Protein AF-A0A842YDV0-F1 (afdb_monomer)

Mean predicted aligned error: 9.22 Å

Sequence (244 aa):
SLISALDSFSGIDGRTDDGTSSTNALETIEHEGNLVMIEKSKHFLMAFIVSNKSEEEAQRKVMNSLLLGIEQKYHDIWDTWNGDLAIFETSMFDVLAEIPIKPVSFDYIVRAREAGRPLPFNSREVGKAVVEVKSAIENNETVGGLVRSLDLPREIILGCLQLMNQYGWIDFKVELGPTSHLRKLGAVDEDTKKAYGAVVVKFVDLCDGATPLEDVVRKLNVSLPAMKFVATKLVLNGVLEIVA

Radius of gyration: 21.21 Å; Cα contacts (8 Å, |Δi|>4): 312; chains: 1; bounding box: 53×49×56 Å

Structure (mmCIF, N/CA/C/O backbone):
data_AF-A0A842YDV0-F1
#
_entry.id   AF-A0A842YDV0-F1
#
loop_
_atom_site.group_PDB
_atom_site.id
_atom_site.type_symbol
_atom_site.label_atom_id
_atom_site.label_alt_id
_atom_site.label_comp_id
_atom_site.label_asym_id
_atom_site.label_entity_id
_atom_site.label_seq_id
_atom_site.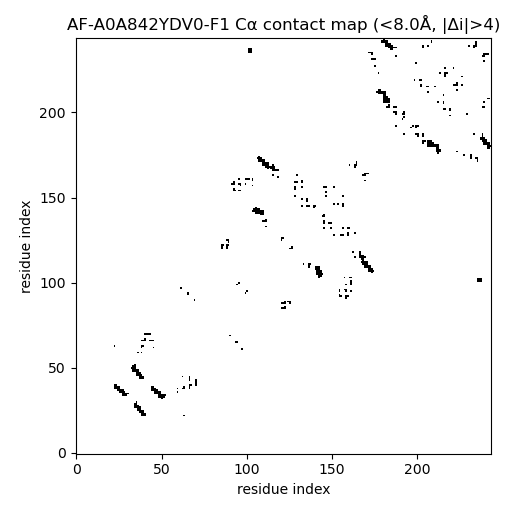pdbx_PDB_ins_code
_atom_site.Cartn_x
_atom_site.Cartn_y
_atom_site.Cartn_z
_atom_site.occupancy
_atom_site.B_iso_or_equiv
_atom_site.auth_seq_id
_atom_site.auth_comp_id
_atom_site.auth_asym_id
_atom_site.auth_atom_id
_atom_site.pdbx_PDB_model_num
ATOM 1 N N . SER A 1 1 ? 27.109 -4.452 8.220 1.00 41.50 1 SER A N 1
ATOM 2 C CA . SER A 1 1 ? 26.548 -3.794 7.022 1.00 41.50 1 SER A CA 1
ATOM 3 C C . SER A 1 1 ? 26.063 -4.881 6.079 1.00 41.50 1 SER A C 1
ATOM 5 O O . SER A 1 1 ? 26.862 -5.757 5.775 1.00 41.50 1 SER A O 1
ATOM 7 N N . LEU A 1 2 ? 24.789 -4.868 5.666 1.00 38.03 2 LEU A N 1
ATOM 8 C CA . LEU A 1 2 ? 24.180 -5.864 4.757 1.00 38.03 2 LEU A CA 1
ATOM 9 C C . LEU A 1 2 ? 24.993 -6.065 3.467 1.00 38.03 2 LEU A C 1
ATOM 11 O O . LEU A 1 2 ? 25.095 -7.178 2.970 1.00 38.03 2 LEU A O 1
ATOM 15 N N . ILE A 1 3 ? 25.653 -5.004 2.995 1.00 41.44 3 ILE A N 1
ATOM 16 C CA . ILE A 1 3 ? 26.546 -5.036 1.830 1.00 41.44 3 ILE A CA 1
ATOM 17 C C . ILE A 1 3 ? 27.758 -5.962 2.064 1.00 41.44 3 ILE A C 1
ATOM 19 O O . ILE A 1 3 ? 28.081 -6.750 1.189 1.00 41.44 3 ILE A O 1
ATOM 23 N N . SER A 1 4 ? 28.360 -5.983 3.263 1.00 38.69 4 SER A N 1
ATOM 24 C CA . SER A 1 4 ? 29.455 -6.927 3.569 1.00 38.69 4 SER A CA 1
ATOM 25 C C . SER A 1 4 ? 29.000 -8.383 3.668 1.00 38.69 4 SER A C 1
ATOM 27 O O . SER A 1 4 ? 29.807 -9.275 3.437 1.00 38.69 4 SER A O 1
ATOM 29 N N . ALA A 1 5 ? 27.737 -8.631 4.030 1.00 46.09 5 ALA A N 1
ATOM 30 C CA . ALA A 1 5 ? 27.170 -9.979 4.013 1.00 46.09 5 ALA A CA 1
ATOM 31 C C . ALA A 1 5 ? 26.818 -10.418 2.580 1.00 46.09 5 ALA A C 1
ATOM 33 O O . ALA A 1 5 ? 26.932 -11.592 2.253 1.00 46.09 5 ALA A O 1
ATOM 34 N N . LEU A 1 6 ? 26.448 -9.478 1.705 1.00 46.00 6 LEU A N 1
ATOM 35 C CA . LEU A 1 6 ? 26.239 -9.736 0.279 1.00 46.00 6 LEU A CA 1
ATOM 36 C C . LEU A 1 6 ? 27.561 -10.006 -0.461 1.00 46.00 6 LEU A C 1
ATOM 38 O O . LEU A 1 6 ? 27.621 -10.932 -1.266 1.00 46.00 6 LEU A O 1
ATOM 42 N N . ASP A 1 7 ? 28.643 -9.296 -0.122 1.00 42.66 7 ASP A N 1
ATOM 43 C CA . ASP A 1 7 ? 29.980 -9.526 -0.696 1.00 42.66 7 ASP A CA 1
ATOM 44 C C . ASP A 1 7 ? 30.529 -10.933 -0.400 1.00 42.66 7 ASP A C 1
ATOM 46 O O . ASP A 1 7 ? 31.234 -11.501 -1.237 1.00 42.66 7 ASP A O 1
ATOM 50 N N . SER A 1 8 ? 30.166 -11.554 0.733 1.00 45.31 8 SER A N 1
ATOM 51 C CA . SER A 1 8 ? 30.554 -12.946 1.022 1.00 45.31 8 SER A CA 1
ATOM 52 C C . SER A 1 8 ? 29.907 -13.989 0.101 1.00 45.31 8 SER A C 1
ATOM 54 O O . SER A 1 8 ? 30.397 -15.115 0.039 1.00 45.31 8 SER A O 1
ATOM 56 N N . PHE A 1 9 ? 28.870 -13.631 -0.665 1.00 48.16 9 PHE A N 1
ATOM 57 C CA . PHE A 1 9 ? 28.245 -14.531 -1.642 1.00 48.16 9 PHE A CA 1
ATOM 58 C C . PHE A 1 9 ? 28.906 -14.498 -3.027 1.00 48.16 9 PHE A C 1
ATOM 60 O O . PHE A 1 9 ? 28.674 -15.410 -3.817 1.00 48.16 9 PHE A O 1
ATOM 67 N N . SER A 1 10 ? 29.796 -13.534 -3.303 1.00 44.50 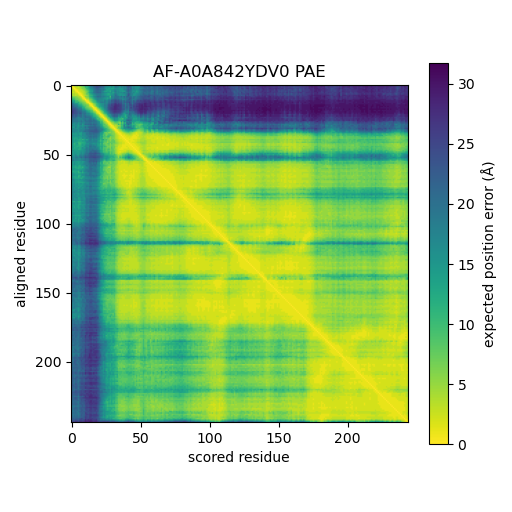10 SER A N 1
ATOM 68 C CA . SER A 1 10 ? 30.601 -13.506 -4.542 1.00 44.50 10 SER A CA 1
ATOM 69 C C . SER A 1 10 ? 31.580 -14.689 -4.669 1.00 44.50 10 SER A C 1
ATOM 71 O O . SER A 1 10 ? 32.158 -14.910 -5.728 1.00 44.50 10 SER A O 1
ATOM 73 N N . GLY A 1 11 ? 31.752 -15.477 -3.600 1.00 39.59 11 GLY A N 1
ATOM 74 C CA . GLY A 1 11 ? 32.566 -16.694 -3.578 1.00 39.59 11 GLY A CA 1
ATOM 75 C C . GLY A 1 11 ? 31.820 -18.001 -3.882 1.00 39.59 11 GLY A C 1
ATOM 76 O O . GLY A 1 11 ? 32.459 -19.050 -3.876 1.00 39.59 11 GLY A O 1
ATOM 77 N N . ILE A 1 12 ? 30.502 -17.979 -4.134 1.00 45.09 12 ILE A N 1
ATOM 78 C CA . ILE A 1 12 ? 29.689 -19.188 -4.400 1.00 45.09 12 ILE A CA 1
ATOM 79 C C . ILE A 1 12 ? 29.394 -19.341 -5.905 1.00 45.09 12 ILE A C 1
ATOM 81 O O . ILE A 1 12 ? 28.312 -19.758 -6.310 1.00 45.09 12 ILE A O 1
ATOM 85 N N . ASP A 1 13 ? 30.376 -19.047 -6.756 1.00 45.09 13 ASP A N 1
ATOM 86 C CA . ASP A 1 13 ? 30.384 -19.512 -8.149 1.00 45.09 13 ASP A CA 1
ATOM 87 C C . ASP A 1 13 ? 30.955 -20.935 -8.205 1.00 45.09 13 ASP A C 1
ATOM 89 O O . ASP A 1 13 ? 32.068 -21.206 -8.658 1.00 45.09 13 ASP A O 1
ATOM 93 N N . GLY A 1 14 ? 30.164 -21.875 -7.692 1.00 38.44 14 GLY A N 1
ATOM 94 C CA . GLY A 1 14 ? 30.384 -23.309 -7.818 1.00 38.44 14 GLY A CA 1
ATOM 95 C C . GLY A 1 14 ? 29.342 -23.917 -8.748 1.00 38.44 14 GLY A C 1
ATOM 96 O O . GLY A 1 14 ? 28.304 -24.363 -8.277 1.00 38.44 14 GLY A O 1
ATOM 97 N N . ARG A 1 15 ? 29.631 -23.895 -10.057 1.00 42.06 15 ARG A N 1
ATOM 98 C CA . ARG A 1 15 ? 29.034 -24.695 -11.149 1.00 42.06 15 ARG A CA 1
ATOM 99 C C . ARG A 1 15 ? 27.866 -25.620 -10.768 1.00 42.06 15 ARG A C 1
ATOM 101 O O . ARG A 1 15 ? 28.085 -26.644 -10.131 1.00 42.06 15 ARG A O 1
ATOM 108 N N . THR A 1 16 ? 26.701 -25.379 -11.362 1.00 35.56 16 THR A N 1
ATOM 109 C CA . THR A 1 16 ? 25.802 -26.452 -11.820 1.00 35.56 16 THR A CA 1
ATOM 110 C C . THR A 1 16 ? 25.131 -26.009 -13.123 1.00 35.56 16 THR A C 1
ATOM 112 O O . THR A 1 16 ? 24.239 -25.167 -13.126 1.00 35.56 16 THR A O 1
ATOM 115 N N . ASP A 1 17 ? 25.628 -26.549 -14.239 1.00 39.31 17 ASP A N 1
ATOM 116 C CA . ASP A 1 17 ? 24.861 -26.677 -15.478 1.00 39.31 17 ASP A CA 1
ATOM 117 C C . ASP A 1 17 ? 23.790 -27.737 -15.210 1.00 39.31 17 ASP A C 1
ATOM 119 O O . ASP A 1 17 ? 24.116 -28.918 -15.165 1.00 39.31 17 ASP A O 1
ATOM 123 N N . ASP A 1 18 ? 22.542 -27.332 -14.995 1.00 32.28 18 ASP A N 1
ATOM 124 C CA . ASP A 1 18 ? 21.397 -28.179 -15.322 1.00 32.28 18 ASP A CA 1
ATOM 125 C C . ASP A 1 18 ? 20.147 -27.318 -15.537 1.00 32.28 18 ASP A C 1
ATOM 127 O O . ASP A 1 18 ? 19.785 -26.463 -14.728 1.00 32.28 18 ASP A O 1
ATOM 131 N N . GLY A 1 19 ? 19.509 -27.526 -16.689 1.00 35.94 19 GLY A N 1
ATOM 132 C CA . GLY A 1 19 ? 18.382 -26.760 -17.226 1.00 35.94 19 GLY A CA 1
ATOM 133 C C . GLY A 1 19 ? 17.046 -27.007 -16.524 1.00 35.94 19 GLY A C 1
ATOM 134 O O . GLY A 1 19 ? 16.032 -27.228 -17.182 1.00 35.94 19 GLY A O 1
ATOM 135 N N . THR A 1 20 ? 17.023 -26.940 -15.198 1.00 29.86 20 THR A N 1
ATOM 136 C CA . THR A 1 20 ? 15.804 -26.911 -14.385 1.00 29.86 20 THR A CA 1
ATOM 137 C C . THR A 1 20 ? 15.764 -25.600 -13.612 1.00 29.86 20 THR A C 1
ATOM 139 O O . THR A 1 20 ? 16.680 -25.300 -12.854 1.00 29.86 20 THR A O 1
ATOM 142 N N . SER A 1 21 ? 14.710 -24.803 -13.811 1.00 36.56 21 SER A N 1
ATOM 143 C CA . SER A 1 21 ? 14.506 -23.496 -13.172 1.00 36.56 21 SER A CA 1
ATOM 144 C C . SER A 1 21 ? 14.160 -23.630 -11.680 1.00 36.56 21 SER A C 1
ATOM 146 O O . SER A 1 21 ? 13.061 -23.282 -11.249 1.00 36.56 21 SER A O 1
ATOM 148 N N . SER A 1 22 ? 15.068 -24.184 -10.882 1.00 36.12 22 SER A N 1
ATOM 149 C CA . SER A 1 22 ? 14.968 -24.163 -9.426 1.00 36.12 22 SER A CA 1
ATOM 150 C C . SER A 1 22 ? 15.632 -22.893 -8.904 1.00 36.12 22 SER A C 1
ATOM 152 O O . SER A 1 22 ? 16.845 -22.717 -9.036 1.00 36.12 22 SER A O 1
ATOM 154 N N . THR A 1 23 ? 14.840 -21.999 -8.318 1.00 39.53 23 THR A N 1
ATOM 155 C CA . THR A 1 23 ? 15.343 -20.891 -7.508 1.00 39.53 23 THR A CA 1
ATOM 156 C C . THR A 1 23 ? 16.088 -21.477 -6.306 1.00 39.53 23 THR A C 1
ATOM 158 O O . THR A 1 23 ? 15.526 -22.171 -5.461 1.00 39.53 23 THR A O 1
ATOM 161 N N . ASN A 1 24 ? 17.406 -21.286 -6.279 1.00 43.59 24 ASN A N 1
ATOM 162 C CA . ASN A 1 24 ? 18.253 -21.722 -5.173 1.00 43.59 24 ASN A CA 1
ATOM 163 C C . ASN A 1 24 ? 18.066 -20.728 -4.021 1.00 43.59 24 ASN A C 1
ATOM 165 O O . ASN A 1 24 ? 18.739 -19.696 -4.004 1.00 43.59 24 ASN A O 1
ATOM 169 N N . ALA A 1 25 ? 17.150 -21.023 -3.096 1.00 43.84 25 ALA A N 1
ATOM 170 C CA . ALA A 1 25 ? 16.957 -20.258 -1.868 1.00 43.84 25 ALA A CA 1
ATOM 171 C C . ALA A 1 25 ? 18.306 -20.050 -1.160 1.00 43.84 25 ALA A C 1
ATOM 173 O O . ALA A 1 25 ? 19.007 -21.012 -0.839 1.00 43.84 25 ALA A O 1
ATOM 174 N N . LEU A 1 26 ? 18.691 -18.790 -0.954 1.00 48.94 26 LEU A N 1
ATOM 175 C CA . LEU A 1 26 ? 19.882 -18.436 -0.190 1.00 48.94 26 LEU A CA 1
ATOM 176 C C . LEU A 1 26 ? 19.524 -18.347 1.300 1.00 48.94 26 LEU A C 1
ATOM 178 O O . LEU A 1 26 ? 18.388 -18.055 1.685 1.00 48.94 26 LEU A O 1
ATOM 182 N N . GLU A 1 27 ? 20.517 -18.678 2.122 1.00 57.72 27 GLU A N 1
ATOM 183 C CA . GLU A 1 27 ? 20.412 -18.895 3.563 1.00 57.72 27 GLU A CA 1
ATOM 184 C C . GLU A 1 27 ? 19.762 -17.731 4.323 1.00 57.72 27 GLU A C 1
ATOM 186 O O . GLU A 1 27 ? 19.936 -16.553 4.014 1.00 57.72 27 GLU A O 1
ATOM 191 N N . THR A 1 28 ? 19.034 -18.099 5.374 1.00 54.31 28 THR A N 1
ATOM 192 C CA . THR A 1 28 ? 18.438 -17.193 6.349 1.00 54.31 28 THR A CA 1
ATOM 193 C C . THR A 1 28 ? 19.525 -16.568 7.227 1.00 54.31 28 THR A C 1
ATOM 195 O O . THR A 1 28 ? 20.178 -17.280 7.989 1.00 54.31 28 THR A O 1
ATOM 198 N N . ILE A 1 29 ? 19.706 -15.245 7.167 1.00 58.44 29 ILE A N 1
ATOM 199 C CA . ILE A 1 29 ? 20.678 -14.537 8.020 1.00 58.44 29 ILE A CA 1
ATOM 200 C C . ILE A 1 29 ? 19.945 -13.923 9.213 1.00 58.44 29 ILE A C 1
ATOM 202 O O . ILE A 1 29 ? 19.091 -13.054 9.038 1.00 58.44 29 ILE A O 1
ATOM 206 N N . GLU A 1 30 ? 20.298 -14.344 10.427 1.00 55.12 30 GLU A N 1
ATOM 207 C CA . GLU A 1 30 ? 19.847 -13.696 11.661 1.00 55.12 30 GLU A CA 1
ATOM 208 C C . GLU A 1 30 ? 20.803 -12.553 12.028 1.00 55.12 30 GLU A C 1
ATOM 210 O O . GLU A 1 30 ? 21.990 -12.765 12.290 1.00 55.12 30 GLU A O 1
ATOM 215 N N . HIS A 1 31 ? 20.296 -11.320 12.059 1.00 53.00 31 HIS A N 1
ATOM 216 C CA . HIS A 1 31 ? 21.055 -10.156 12.508 1.00 53.00 31 HIS A CA 1
ATOM 217 C C . HIS A 1 31 ? 20.192 -9.279 13.413 1.00 53.00 31 HIS A C 1
ATOM 219 O O . HIS A 1 31 ? 19.147 -8.783 12.998 1.00 53.00 31 HIS A O 1
ATOM 225 N N . GLU A 1 32 ? 20.624 -9.098 14.664 1.00 56.00 32 GLU A N 1
ATOM 226 C CA . GLU A 1 32 ? 19.953 -8.234 15.652 1.00 56.00 32 GLU A CA 1
ATOM 227 C C . GLU A 1 32 ? 18.464 -8.580 15.890 1.00 56.00 32 GLU A C 1
ATOM 229 O O . GLU A 1 32 ? 17.650 -7.708 16.178 1.00 56.00 32 GLU A O 1
ATOM 234 N N . GLY A 1 33 ? 18.096 -9.862 15.769 1.00 58.97 33 GLY A N 1
ATOM 235 C CA . GLY A 1 33 ? 16.711 -10.332 15.919 1.00 58.97 33 GLY A CA 1
ATOM 236 C C . GLY A 1 33 ? 15.847 -10.197 14.660 1.00 58.97 33 GLY A C 1
ATOM 237 O O . GLY A 1 33 ? 14.694 -10.619 14.679 1.00 58.97 33 GLY A O 1
ATOM 238 N N . ASN A 1 34 ? 16.398 -9.664 13.565 1.00 63.84 34 ASN A N 1
ATOM 239 C CA . ASN A 1 34 ? 15.767 -9.684 12.250 1.00 63.84 34 ASN A CA 1
ATOM 240 C C . ASN A 1 34 ? 16.254 -10.886 11.443 1.00 63.84 34 ASN A C 1
ATOM 242 O O . ASN A 1 34 ? 17.436 -11.237 11.467 1.00 63.84 34 ASN A O 1
ATOM 246 N N . LEU A 1 35 ? 15.331 -11.484 10.703 1.00 71.50 35 LEU A N 1
ATOM 247 C CA . LEU A 1 35 ? 15.557 -12.613 9.822 1.00 71.50 35 LEU A CA 1
ATOM 248 C C . LEU A 1 35 ? 15.542 -12.109 8.376 1.00 71.50 35 LEU A C 1
ATOM 250 O O . LEU A 1 35 ? 14.548 -11.548 7.922 1.00 71.50 35 LEU A O 1
ATOM 254 N N . VAL A 1 36 ? 16.652 -12.268 7.658 1.00 80.81 36 VAL A N 1
ATOM 255 C CA . VAL A 1 36 ? 16.754 -11.889 6.241 1.00 80.81 36 VAL A CA 1
ATOM 256 C C . VAL A 1 36 ? 16.582 -13.139 5.391 1.00 80.81 36 VAL A C 1
ATOM 258 O O . VAL A 1 36 ? 17.430 -14.029 5.424 1.00 80.81 36 VAL A O 1
ATOM 261 N N . MET A 1 37 ? 15.490 -13.205 4.634 1.00 84.25 37 MET A N 1
ATOM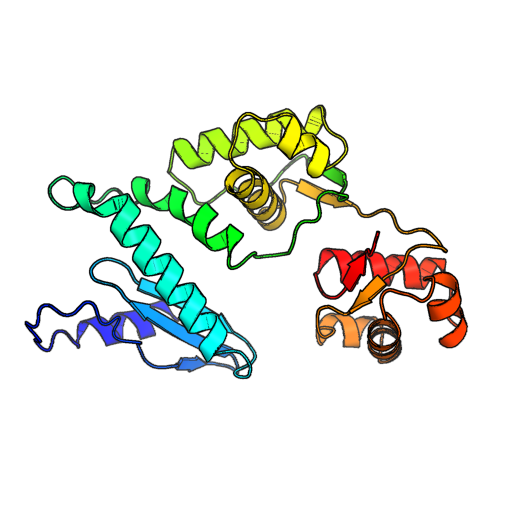 262 C CA . MET A 1 37 ? 15.278 -14.212 3.596 1.00 84.25 37 MET A CA 1
ATOM 263 C C . MET A 1 37 ? 15.838 -13.706 2.278 1.00 84.25 37 MET A C 1
ATOM 265 O O . MET A 1 37 ? 15.614 -12.551 1.913 1.00 84.25 37 MET A O 1
ATOM 269 N N . ILE A 1 38 ? 16.532 -14.574 1.550 1.00 87.56 38 ILE A N 1
ATOM 270 C CA . ILE A 1 38 ? 17.085 -14.252 0.240 1.00 87.56 38 ILE A CA 1
ATOM 271 C C . ILE A 1 38 ? 16.617 -15.309 -0.756 1.00 87.56 38 ILE A C 1
ATOM 273 O O . ILE A 1 38 ? 16.822 -16.505 -0.562 1.00 87.56 38 ILE A O 1
ATOM 277 N N . GLU A 1 39 ? 16.011 -14.851 -1.842 1.00 88.50 39 GLU A N 1
ATOM 278 C CA . GLU A 1 39 ? 15.685 -15.671 -3.004 1.00 88.50 39 GLU A CA 1
ATOM 279 C C . GLU A 1 39 ? 16.430 -15.116 -4.217 1.00 88.50 39 GLU A C 1
ATOM 281 O O . GLU A 1 39 ? 16.618 -13.902 -4.347 1.00 88.50 39 GLU A O 1
ATOM 286 N N . LYS A 1 40 ? 16.869 -16.001 -5.112 1.00 90.62 40 LYS A N 1
ATOM 287 C CA . LYS A 1 40 ? 17.532 -15.610 -6.359 1.00 90.62 40 LYS A CA 1
ATOM 288 C C . LYS A 1 40 ? 16.955 -16.346 -7.555 1.00 90.62 40 LYS A C 1
ATOM 290 O O . LYS A 1 40 ? 16.599 -17.521 -7.471 1.00 90.62 40 LYS A O 1
ATOM 295 N N . SER A 1 41 ? 16.928 -15.650 -8.677 1.00 91.50 41 SER A N 1
ATOM 296 C CA . SER A 1 41 ? 16.702 -16.200 -10.007 1.00 91.50 41 SER A CA 1
ATOM 297 C C . SER A 1 41 ? 18.003 -16.141 -10.815 1.00 91.50 41 SER A C 1
ATOM 299 O O . SER A 1 41 ? 19.093 -16.055 -10.245 1.00 91.50 41 SER A O 1
ATOM 301 N N . LYS A 1 42 ? 17.913 -16.244 -12.145 1.00 90.62 42 LYS A N 1
ATOM 302 C CA . LYS A 1 42 ? 19.084 -16.251 -13.027 1.00 90.62 42 LYS A CA 1
ATOM 303 C C . LYS A 1 42 ? 19.818 -14.903 -13.020 1.00 90.62 42 LYS A C 1
ATOM 305 O O . LYS A 1 42 ? 21.044 -14.893 -13.019 1.00 90.62 42 LYS A O 1
ATOM 310 N N . HIS A 1 43 ? 19.080 -13.796 -13.003 1.00 92.38 43 HIS A N 1
ATOM 311 C CA . HIS A 1 43 ? 19.615 -12.437 -13.104 1.00 92.38 43 HIS A CA 1
ATOM 312 C C . HIS A 1 43 ? 19.224 -11.528 -11.931 1.00 92.38 43 HIS A C 1
ATOM 314 O O . HIS A 1 43 ? 19.820 -10.465 -11.773 1.00 92.38 43 HIS A O 1
ATOM 320 N N . PHE A 1 44 ? 18.254 -11.921 -11.099 1.00 92.44 44 PHE A N 1
ATOM 321 C CA . PHE A 1 44 ? 17.778 -11.103 -9.983 1.00 92.44 44 PHE A CA 1
ATOM 322 C C . PHE A 1 44 ? 17.974 -11.779 -8.630 1.00 92.44 44 PHE A C 1
ATOM 324 O O . PHE A 1 44 ? 17.948 -13.002 -8.493 1.00 92.44 44 PHE A O 1
ATOM 331 N N . LEU A 1 45 ? 18.118 -10.942 -7.606 1.00 92.00 45 LEU A N 1
ATOM 332 C CA . LEU A 1 45 ? 18.121 -11.333 -6.206 1.00 92.00 45 LEU A CA 1
ATOM 333 C C . LEU A 1 45 ? 17.107 -10.467 -5.465 1.00 92.00 45 LEU A C 1
ATOM 335 O O . LEU A 1 45 ? 17.071 -9.249 -5.642 1.00 92.00 45 LEU A O 1
ATOM 339 N N . MET A 1 46 ? 16.301 -11.099 -4.621 1.00 91.31 46 MET A N 1
ATOM 340 C CA . MET A 1 46 ? 15.357 -10.431 -3.740 1.00 91.31 46 MET A CA 1
ATOM 341 C C . MET A 1 46 ? 15.694 -10.781 -2.297 1.00 91.31 46 MET A C 1
ATOM 343 O O . MET A 1 46 ? 15.808 -11.952 -1.944 1.00 91.31 46 MET A O 1
ATOM 347 N N . ALA A 1 47 ? 15.836 -9.754 -1.464 1.00 89.00 47 ALA A N 1
ATOM 348 C CA . ALA A 1 47 ? 16.018 -9.905 -0.030 1.00 89.00 47 ALA A CA 1
ATOM 349 C C . ALA A 1 47 ? 14.808 -9.322 0.699 1.00 89.00 47 ALA A C 1
ATOM 351 O O . ALA A 1 47 ? 14.377 -8.206 0.399 1.00 89.00 47 ALA A O 1
ATOM 352 N N . PHE A 1 48 ? 14.280 -10.064 1.666 1.00 85.44 48 PHE A N 1
ATOM 353 C CA . PHE A 1 48 ? 13.148 -9.649 2.480 1.00 85.44 48 PHE A CA 1
ATOM 354 C C . PHE A 1 48 ? 13.488 -9.807 3.960 1.00 85.44 48 PHE A C 1
ATOM 356 O O . PHE A 1 48 ? 13.902 -10.875 4.406 1.00 85.44 48 PHE A O 1
ATOM 363 N N . ILE A 1 49 ? 13.361 -8.715 4.714 1.00 82.12 49 ILE A N 1
ATOM 364 C CA . ILE A 1 49 ? 13.695 -8.669 6.138 1.00 82.12 49 ILE A CA 1
ATOM 365 C C . ILE A 1 49 ? 12.401 -8.800 6.929 1.00 82.12 49 ILE A C 1
ATOM 367 O O . ILE A 1 49 ? 11.505 -7.969 6.785 1.00 82.12 49 ILE A O 1
ATOM 371 N N . VAL A 1 50 ? 12.321 -9.811 7.787 1.00 73.56 50 VAL A N 1
ATOM 372 C CA . VAL A 1 50 ? 11.163 -10.059 8.645 1.00 73.56 50 VAL A CA 1
ATOM 373 C C . VAL A 1 50 ? 11.569 -10.147 10.105 1.00 73.56 50 VAL A C 1
ATOM 375 O O . VAL A 1 50 ? 12.668 -10.572 10.452 1.00 73.56 50 VAL A O 1
ATOM 378 N N . SER A 1 51 ? 10.653 -9.753 10.980 1.00 64.81 51 SER A N 1
ATOM 379 C CA . SER A 1 51 ? 10.812 -9.843 12.433 1.00 64.81 51 SER A CA 1
ATOM 380 C C . SER A 1 51 ? 10.220 -11.129 13.024 1.00 64.81 51 SER A C 1
ATOM 382 O O . SER A 1 51 ? 10.385 -11.391 14.212 1.00 64.81 51 SER A O 1
ATOM 384 N N . ASN A 1 52 ? 9.523 -11.941 12.218 1.00 65.62 52 ASN A N 1
ATOM 385 C CA . ASN A 1 52 ? 8.876 -13.176 12.656 1.00 65.62 52 ASN A CA 1
ATOM 386 C C . ASN A 1 52 ? 9.016 -14.281 11.597 1.00 65.62 52 ASN A C 1
ATOM 388 O O . ASN A 1 52 ? 8.709 -14.073 10.426 1.00 65.62 52 ASN A O 1
ATOM 392 N N . LYS A 1 53 ? 9.438 -15.470 12.036 1.00 64.94 53 LYS A N 1
ATOM 393 C CA . LYS A 1 53 ? 9.642 -16.659 11.199 1.00 64.94 53 LYS A CA 1
ATOM 394 C C . LYS A 1 53 ? 8.344 -17.405 10.850 1.00 64.94 53 LYS A C 1
ATOM 396 O O . LYS A 1 53 ? 8.355 -18.266 9.977 1.00 64.94 53 LYS A O 1
ATOM 401 N N . SER A 1 54 ? 7.222 -17.113 11.514 1.00 67.75 54 SER A N 1
ATOM 402 C CA . SER A 1 54 ? 5.997 -17.927 11.401 1.00 67.75 54 SER A CA 1
ATOM 403 C C . SER A 1 54 ? 5.366 -17.970 10.005 1.00 67.75 54 SER A C 1
ATOM 405 O O . SER A 1 54 ? 4.531 -18.833 9.759 1.00 67.75 54 SER A O 1
ATOM 407 N N . GLU A 1 55 ? 5.748 -17.064 9.105 1.00 76.44 55 GLU A N 1
ATOM 408 C CA . GLU A 1 55 ? 5.197 -16.948 7.747 1.00 76.44 55 GLU A CA 1
ATOM 409 C C . GLU A 1 55 ? 6.249 -17.163 6.646 1.00 76.44 55 GLU A C 1
ATOM 411 O O . GLU A 1 55 ? 5.976 -16.888 5.477 1.00 76.44 55 GLU A O 1
ATOM 416 N N . GLU A 1 56 ? 7.434 -17.680 6.997 1.00 82.00 56 GLU A N 1
ATOM 417 C CA . GLU A 1 56 ? 8.579 -17.810 6.082 1.00 82.00 56 GLU A CA 1
ATOM 418 C C . GLU A 1 56 ? 8.205 -18.499 4.758 1.00 82.00 56 GLU A C 1
ATOM 420 O O . GLU A 1 56 ? 8.493 -17.982 3.683 1.00 82.00 56 GLU A O 1
ATOM 425 N N . GLU A 1 57 ? 7.519 -19.644 4.808 1.00 84.81 57 GLU A N 1
ATOM 426 C CA . GLU A 1 57 ? 7.174 -20.415 3.605 1.00 84.81 57 GLU A CA 1
ATOM 427 C C . GLU A 1 57 ? 6.221 -19.652 2.667 1.00 84.81 57 GLU A C 1
ATOM 429 O O . GLU A 1 57 ? 6.402 -19.648 1.446 1.00 84.81 57 GLU A O 1
ATOM 434 N N . ALA A 1 58 ? 5.234 -18.947 3.231 1.00 87.44 58 ALA A N 1
ATOM 435 C CA . ALA A 1 58 ? 4.309 -18.126 2.457 1.00 87.44 58 ALA A CA 1
ATOM 436 C C . ALA A 1 58 ? 5.035 -16.938 1.810 1.00 87.44 58 ALA A C 1
ATOM 438 O O . ALA A 1 58 ? 4.839 -16.657 0.627 1.00 87.44 58 ALA A O 1
ATOM 439 N N . GLN A 1 59 ? 5.925 -16.287 2.558 1.00 87.38 59 GLN A N 1
ATOM 440 C CA . GLN A 1 59 ? 6.713 -15.150 2.082 1.00 87.38 59 GLN A CA 1
ATOM 441 C C . GLN A 1 59 ? 7.691 -15.568 0.978 1.00 87.38 59 GLN A C 1
ATOM 443 O O . GLN A 1 59 ? 7.749 -14.918 -0.065 1.00 87.38 59 GLN A O 1
ATOM 448 N N . ARG A 1 60 ? 8.380 -16.705 1.131 1.00 88.31 60 ARG A N 1
ATOM 449 C CA . ARG A 1 60 ? 9.247 -17.269 0.082 1.00 88.31 60 ARG A CA 1
ATOM 450 C C . ARG A 1 60 ? 8.478 -17.596 -1.190 1.00 88.31 60 ARG A C 1
ATOM 452 O O . ARG A 1 60 ? 8.989 -17.380 -2.287 1.00 88.31 60 ARG A O 1
ATOM 459 N N . LYS A 1 61 ? 7.240 -18.087 -1.084 1.00 91.44 61 LYS A N 1
ATOM 460 C CA . LYS A 1 61 ? 6.395 -18.335 -2.261 1.00 91.44 61 LYS A CA 1
ATOM 461 C C . LYS A 1 61 ? 6.096 -17.043 -3.026 1.00 91.44 61 LYS A C 1
ATOM 463 O O . LYS A 1 61 ? 6.184 -17.040 -4.253 1.00 91.44 61 LYS A O 1
ATOM 468 N N . VAL A 1 62 ? 5.793 -15.956 -2.315 1.00 93.12 62 VAL A N 1
ATOM 469 C CA . VAL A 1 62 ? 5.583 -14.630 -2.920 1.00 93.12 62 VAL A CA 1
ATOM 470 C C . VAL A 1 62 ? 6.870 -14.126 -3.580 1.00 93.12 62 VAL A C 1
ATOM 472 O O . VAL A 1 62 ? 6.841 -13.766 -4.754 1.00 93.12 62 VAL A O 1
ATOM 475 N N . MET A 1 63 ? 8.011 -14.181 -2.882 1.00 92.88 63 MET A N 1
ATOM 476 C CA . MET A 1 63 ? 9.315 -13.769 -3.427 1.00 92.88 63 MET A CA 1
ATOM 477 C C . MET A 1 63 ? 9.678 -14.535 -4.706 1.00 92.88 63 MET A C 1
ATOM 479 O O . MET A 1 63 ? 10.083 -13.929 -5.696 1.00 92.88 63 MET A O 1
ATOM 483 N N . ASN A 1 64 ? 9.484 -15.856 -4.715 1.00 93.50 64 ASN A N 1
ATOM 484 C CA . ASN A 1 64 ? 9.726 -16.691 -5.890 1.00 93.50 64 ASN A CA 1
ATOM 485 C C . ASN A 1 64 ? 8.803 -16.325 -7.059 1.00 93.50 64 ASN A C 1
ATOM 487 O O . ASN A 1 64 ? 9.263 -16.212 -8.193 1.00 93.50 64 ASN A O 1
ATOM 491 N N . SER A 1 65 ? 7.514 -16.098 -6.790 1.00 95.50 65 SER A N 1
ATOM 492 C CA . SER A 1 65 ? 6.560 -15.670 -7.818 1.00 95.50 65 SER A CA 1
ATOM 493 C C . SER A 1 65 ? 6.942 -14.317 -8.421 1.00 95.50 65 SER A C 1
ATOM 495 O O . SER A 1 65 ? 6.911 -14.159 -9.641 1.00 95.50 65 SER A O 1
ATOM 497 N N . LEU A 1 66 ? 7.348 -13.357 -7.584 1.00 95.94 66 LEU A N 1
ATOM 498 C CA . LEU A 1 66 ? 7.818 -12.046 -8.031 1.00 95.94 66 LEU A CA 1
ATOM 499 C C . LEU A 1 66 ? 9.081 -12.168 -8.885 1.00 95.94 66 LEU A C 1
ATOM 501 O O . LEU A 1 66 ? 9.127 -11.609 -9.975 1.00 95.94 66 LEU A O 1
ATOM 505 N N . LEU A 1 67 ? 10.084 -12.926 -8.435 1.00 95.38 67 LEU A N 1
ATOM 506 C CA . LEU A 1 67 ? 11.323 -13.132 -9.190 1.00 95.38 67 LEU A CA 1
ATOM 507 C C . LEU A 1 67 ? 11.061 -13.750 -10.566 1.00 95.38 67 LEU A C 1
ATOM 509 O O . LEU A 1 67 ? 11.599 -13.267 -11.558 1.00 95.38 67 LEU A O 1
ATOM 513 N N . LEU A 1 68 ? 10.201 -14.768 -10.648 1.00 95.44 68 LEU A N 1
ATOM 514 C CA . LEU A 1 68 ? 9.815 -15.372 -11.926 1.00 95.44 68 LEU A CA 1
ATOM 515 C C . LEU A 1 68 ? 9.083 -14.378 -12.835 1.00 95.44 68 LEU A C 1
ATOM 517 O O . LEU A 1 68 ? 9.382 -14.309 -14.027 1.00 95.44 68 LEU A O 1
ATOM 521 N N . GLY A 1 69 ? 8.165 -13.582 -12.280 1.00 95.44 69 GLY A N 1
ATOM 522 C CA . GLY A 1 69 ? 7.462 -12.539 -13.027 1.00 95.44 69 GLY A CA 1
ATOM 523 C C . GLY A 1 69 ? 8.411 -11.471 -13.576 1.00 95.44 69 GLY A C 1
ATOM 524 O O . GLY A 1 69 ? 8.294 -11.076 -14.734 1.00 95.44 69 GLY A O 1
ATOM 525 N N . ILE A 1 70 ? 9.393 -11.050 -12.777 1.00 95.25 70 ILE A N 1
ATOM 526 C CA . ILE A 1 70 ? 10.412 -10.072 -13.172 1.00 95.25 70 ILE A CA 1
ATOM 527 C C . ILE A 1 70 ? 11.330 -10.657 -14.258 1.00 95.25 70 ILE A C 1
ATOM 529 O O . ILE A 1 70 ? 11.551 -10.005 -15.276 1.00 95.25 70 ILE A O 1
ATOM 533 N N . GLU A 1 71 ? 11.813 -11.895 -14.108 1.00 95.00 71 GLU A N 1
ATOM 534 C CA . GLU A 1 71 ? 12.598 -12.579 -15.151 1.00 95.00 71 GLU A CA 1
ATOM 535 C C . GLU A 1 71 ? 11.842 -12.648 -16.475 1.00 95.00 71 GLU A C 1
ATOM 537 O O . GLU A 1 71 ? 12.397 -12.336 -17.526 1.00 95.00 71 GLU A O 1
ATOM 542 N N . GLN A 1 72 ? 10.559 -13.013 -16.428 1.00 95.31 72 GLN A N 1
ATOM 543 C CA . GLN A 1 72 ? 9.729 -13.083 -17.623 1.00 95.31 72 GLN A CA 1
ATOM 544 C C . GLN A 1 72 ? 9.514 -11.701 -18.249 1.00 95.31 72 GLN A C 1
ATOM 546 O O . GLN A 1 72 ? 9.609 -11.556 -19.467 1.00 95.31 72 GLN A O 1
ATOM 551 N N . LYS A 1 73 ? 9.263 -10.671 -17.434 1.00 94.56 73 LYS A N 1
ATOM 552 C CA . LYS A 1 73 ? 9.066 -9.289 -17.896 1.00 94.56 73 LYS A CA 1
ATOM 553 C C . LYS A 1 73 ? 10.277 -8.754 -18.663 1.00 94.56 73 LYS A C 1
ATOM 555 O O . LYS A 1 73 ? 10.098 -8.001 -19.614 1.00 94.56 73 LYS A O 1
ATOM 560 N N . TYR A 1 74 ? 11.484 -9.169 -18.280 1.00 94.88 74 TYR A N 1
ATOM 561 C CA . TYR A 1 74 ? 12.737 -8.687 -18.865 1.00 94.88 74 TYR A CA 1
ATOM 562 C C . TYR A 1 74 ? 13.494 -9.744 -19.685 1.00 94.88 74 TYR A C 1
ATOM 564 O O . TYR A 1 74 ? 14.647 -9.531 -20.032 1.00 94.88 74 TYR A O 1
ATOM 572 N N . HIS A 1 75 ? 12.881 -10.874 -20.042 1.00 92.94 75 HIS A N 1
ATOM 573 C CA . HIS A 1 75 ? 13.603 -11.968 -20.707 1.00 92.94 75 HIS A CA 1
ATOM 574 C C . HIS A 1 75 ? 14.304 -11.564 -22.020 1.00 92.94 75 HIS A C 1
ATOM 576 O O . HIS A 1 75 ? 15.389 -12.066 -22.303 1.00 92.94 75 HIS A O 1
ATOM 582 N N . ASP A 1 76 ? 13.724 -10.632 -22.780 1.00 93.56 76 ASP A N 1
ATOM 583 C CA . ASP A 1 76 ? 14.254 -10.177 -24.073 1.00 93.56 76 ASP A CA 1
ATOM 584 C C . ASP A 1 76 ? 15.355 -9.115 -23.959 1.00 93.56 76 ASP A C 1
ATOM 586 O O . ASP A 1 76 ? 16.017 -8.788 -24.946 1.00 93.56 76 ASP A O 1
ATOM 590 N N . ILE A 1 77 ? 15.553 -8.522 -22.779 1.00 92.62 77 ILE A N 1
ATOM 591 C CA . ILE A 1 77 ? 16.451 -7.370 -22.673 1.00 92.62 77 ILE A CA 1
ATOM 592 C C . ILE A 1 77 ? 17.914 -7.787 -22.535 1.00 92.62 77 ILE A C 1
ATOM 594 O O . ILE A 1 77 ? 18.794 -6.981 -22.819 1.00 92.62 77 ILE A O 1
ATOM 598 N N . TRP A 1 78 ? 18.187 -9.010 -22.065 1.00 91.12 78 TRP A N 1
ATOM 599 C CA . TRP A 1 78 ? 19.506 -9.397 -21.551 1.00 91.12 78 TRP A CA 1
ATOM 600 C C . TRP A 1 78 ? 20.619 -9.278 -22.587 1.00 91.12 78 TRP A C 1
ATOM 602 O O . TRP A 1 78 ? 21.708 -8.811 -22.262 1.00 91.12 78 TRP A O 1
ATOM 612 N N . ASP A 1 79 ? 20.320 -9.600 -23.843 1.00 89.56 79 ASP A N 1
ATOM 613 C CA . ASP A 1 79 ? 21.283 -9.527 -24.945 1.00 89.56 79 ASP A CA 1
ATOM 614 C C . ASP A 1 79 ? 21.623 -8.084 -25.355 1.00 89.56 79 ASP A C 1
ATOM 616 O O . ASP A 1 79 ? 22.638 -7.833 -26.004 1.00 89.56 79 ASP A O 1
ATOM 620 N N . THR A 1 80 ? 20.772 -7.122 -24.989 1.00 91.94 80 THR A N 1
ATOM 621 C CA . THR A 1 80 ? 20.901 -5.703 -25.366 1.00 91.94 80 THR A CA 1
ATOM 622 C C . THR A 1 80 ? 21.082 -4.777 -24.167 1.00 91.94 80 THR A C 1
ATOM 624 O O . THR A 1 80 ? 21.208 -3.560 -24.331 1.00 91.94 80 THR A O 1
ATOM 627 N N . TRP A 1 81 ? 21.113 -5.339 -22.958 1.00 93.44 81 TRP A N 1
ATOM 628 C CA . TRP A 1 81 ? 21.183 -4.570 -21.734 1.00 93.44 81 TRP A CA 1
ATOM 629 C C . TRP A 1 81 ? 22.547 -3.889 -21.607 1.00 93.44 81 TRP A C 1
ATOM 631 O O . TRP A 1 81 ? 23.603 -4.515 -21.648 1.00 93.44 81 TRP A O 1
ATOM 641 N N . ASN A 1 82 ? 22.519 -2.571 -21.445 1.00 91.62 82 ASN A N 1
ATOM 642 C CA . ASN A 1 82 ? 23.700 -1.708 -21.410 1.00 91.62 82 ASN A CA 1
ATOM 643 C C . ASN A 1 82 ? 24.193 -1.404 -19.982 1.00 91.62 82 ASN A C 1
ATOM 645 O O . ASN A 1 82 ? 25.037 -0.525 -19.805 1.00 91.62 82 ASN A O 1
ATOM 649 N N . GLY A 1 83 ? 23.650 -2.086 -18.970 1.00 91.69 83 GLY A N 1
ATOM 650 C CA . GLY A 1 83 ? 23.949 -1.835 -17.560 1.00 91.69 83 GLY A CA 1
ATOM 651 C C . GLY A 1 83 ? 23.079 -0.763 -16.895 1.00 91.69 83 GLY A C 1
ATOM 652 O O . GLY A 1 83 ? 23.236 -0.533 -15.697 1.00 91.69 83 GLY A O 1
ATOM 653 N N . ASP A 1 84 ? 22.158 -0.111 -17.614 1.00 92.75 84 ASP A N 1
ATOM 654 C CA . ASP A 1 84 ? 21.216 0.834 -17.007 1.00 92.75 84 ASP A CA 1
ATOM 655 C C . ASP A 1 84 ? 20.194 0.092 -16.136 1.00 92.75 84 ASP A C 1
ATOM 657 O O . ASP A 1 84 ? 19.391 -0.699 -16.633 1.00 92.75 84 ASP A O 1
ATOM 661 N N . LEU A 1 85 ? 20.232 0.335 -14.825 1.00 92.44 85 LEU A N 1
ATOM 662 C CA . LEU A 1 85 ? 19.329 -0.291 -13.858 1.00 92.44 85 LEU A CA 1
ATOM 663 C C . LEU A 1 85 ? 17.933 0.345 -13.850 1.00 92.44 85 LEU A C 1
ATOM 665 O O . LEU A 1 85 ? 16.991 -0.280 -13.360 1.00 92.44 85 LEU A O 1
ATOM 669 N N . ALA A 1 86 ? 17.775 1.553 -14.406 1.00 94.38 86 ALA A N 1
ATOM 670 C CA . ALA A 1 86 ? 16.514 2.292 -14.377 1.00 94.38 86 ALA A CA 1
ATOM 671 C C . ALA A 1 86 ? 15.369 1.518 -15.048 1.00 94.38 86 ALA A C 1
ATOM 673 O O . ALA A 1 86 ? 14.220 1.604 -14.622 1.00 94.38 86 ALA A O 1
ATOM 674 N N . ILE A 1 87 ? 15.677 0.700 -16.056 1.00 93.31 87 ILE A N 1
ATOM 675 C CA . ILE A 1 87 ? 14.689 -0.113 -16.777 1.00 93.31 87 ILE A CA 1
ATOM 676 C C . ILE A 1 87 ? 13.963 -1.116 -15.868 1.00 93.31 87 ILE A C 1
ATOM 678 O O . ILE A 1 87 ? 12.802 -1.437 -16.117 1.00 93.31 87 ILE A O 1
ATOM 682 N N . PHE A 1 88 ? 14.618 -1.575 -14.796 1.00 94.88 88 PHE A N 1
ATOM 683 C CA . PHE A 1 88 ? 14.052 -2.539 -13.853 1.00 94.88 88 PHE A CA 1
ATOM 684 C C . PHE A 1 88 ? 13.232 -1.882 -12.751 1.00 94.88 88 PHE A C 1
ATOM 686 O O . PHE A 1 88 ? 12.435 -2.558 -12.0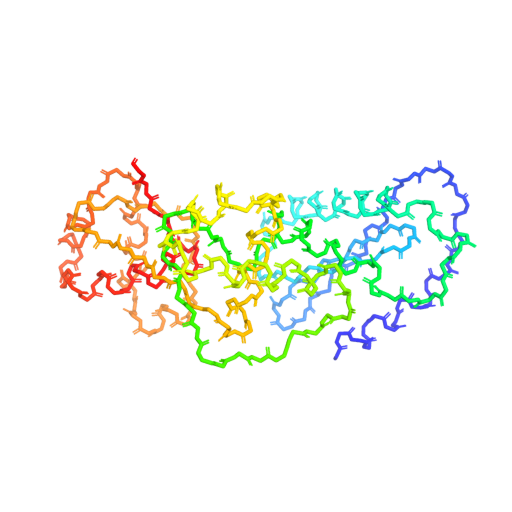99 1.00 94.88 88 PHE A O 1
ATOM 693 N N . GLU A 1 89 ? 13.402 -0.575 -12.529 1.00 94.81 89 GLU A N 1
ATOM 694 C CA . GLU A 1 89 ? 12.766 0.116 -11.409 1.00 94.81 89 GLU A CA 1
ATOM 695 C C . GLU A 1 89 ? 11.241 -0.002 -11.474 1.00 94.81 89 GLU A C 1
ATOM 697 O O . GLU A 1 89 ? 10.612 -0.101 -10.433 1.00 94.81 89 GLU A O 1
ATOM 702 N N . THR A 1 90 ? 10.623 -0.112 -12.655 1.00 94.25 90 THR A N 1
ATOM 703 C CA . THR A 1 90 ? 9.160 -0.290 -12.760 1.00 94.25 90 THR A CA 1
ATOM 704 C C . THR A 1 90 ? 8.636 -1.553 -12.071 1.00 94.25 90 THR A C 1
ATOM 706 O O . THR A 1 90 ? 7.473 -1.590 -11.670 1.00 94.25 90 THR A O 1
ATOM 709 N N . SER A 1 91 ? 9.473 -2.579 -11.883 1.00 95.06 91 SER A N 1
ATOM 710 C CA . SER A 1 91 ? 9.089 -3.803 -11.168 1.00 95.06 91 SER A CA 1
ATOM 711 C C . SER A 1 91 ? 8.905 -3.616 -9.673 1.00 95.06 91 SER A C 1
ATOM 713 O O . SER A 1 91 ? 8.340 -4.478 -9.007 1.00 95.06 91 SER A O 1
ATOM 715 N N . MET A 1 92 ? 9.295 -2.466 -9.135 1.00 93.88 92 MET A N 1
ATOM 716 C CA . MET A 1 92 ? 8.958 -2.116 -7.765 1.00 93.88 92 MET A CA 1
ATOM 717 C C . MET A 1 92 ? 7.442 -2.026 -7.529 1.00 93.88 92 MET A C 1
ATOM 719 O O . MET A 1 92 ? 7.000 -2.301 -6.421 1.00 93.88 92 MET A O 1
ATOM 723 N N . PHE A 1 93 ? 6.635 -1.700 -8.548 1.00 95.25 93 PHE A N 1
ATOM 724 C CA . PHE A 1 93 ? 5.176 -1.697 -8.420 1.00 95.25 93 PHE A CA 1
ATOM 725 C C . PHE A 1 93 ? 4.624 -3.116 -8.283 1.00 95.25 93 PHE A C 1
ATOM 727 O O . PHE A 1 93 ? 3.720 -3.329 -7.481 1.00 95.25 93 PHE A O 1
ATOM 734 N N . ASP A 1 94 ? 5.225 -4.077 -8.990 1.00 94.94 94 ASP A N 1
ATOM 735 C CA . ASP A 1 94 ? 4.905 -5.501 -8.860 1.00 94.94 94 ASP A CA 1
ATOM 736 C C . ASP A 1 94 ? 5.214 -5.968 -7.421 1.00 94.94 94 ASP A C 1
ATOM 738 O O . ASP A 1 94 ? 4.381 -6.585 -6.759 1.00 94.94 94 ASP A O 1
ATOM 742 N N . VAL A 1 95 ? 6.376 -5.571 -6.884 1.00 94.25 95 VAL A N 1
ATOM 743 C CA . VAL A 1 95 ? 6.761 -5.865 -5.492 1.00 94.25 95 VAL A CA 1
ATOM 744 C C . VAL A 1 95 ? 5.811 -5.208 -4.488 1.00 94.25 95 VAL A C 1
ATOM 746 O O . VAL A 1 95 ? 5.366 -5.874 -3.563 1.00 94.25 95 VAL A O 1
ATOM 749 N N . LEU A 1 96 ? 5.475 -3.926 -4.652 1.00 94.38 96 LEU A N 1
ATOM 750 C CA . LEU A 1 96 ? 4.605 -3.186 -3.725 1.00 94.38 96 LEU A CA 1
ATOM 751 C C . LEU A 1 96 ? 3.136 -3.623 -3.768 1.00 94.38 96 LEU A C 1
ATOM 753 O O . LEU A 1 96 ? 2.389 -3.299 -2.840 1.00 94.38 96 LEU A O 1
ATOM 757 N N . ALA A 1 97 ? 2.710 -4.295 -4.837 1.00 93.25 97 ALA A N 1
ATOM 758 C CA . ALA A 1 97 ? 1.378 -4.877 -4.939 1.00 93.25 97 ALA A CA 1
ATOM 759 C C . ALA A 1 97 ? 1.250 -6.133 -4.065 1.00 93.25 97 ALA A C 1
ATOM 761 O O . ALA A 1 97 ? 0.254 -6.286 -3.361 1.00 93.25 97 ALA A O 1
ATOM 762 N N . GLU A 1 98 ? 2.275 -6.988 -4.072 1.00 92.50 98 GLU A N 1
ATOM 763 C CA . GLU A 1 98 ? 2.297 -8.244 -3.312 1.00 92.50 98 GLU A CA 1
ATOM 764 C C . GLU A 1 98 ? 2.823 -8.064 -1.878 1.00 92.50 98 GLU A C 1
ATOM 766 O O . GLU A 1 98 ? 2.357 -8.710 -0.941 1.00 92.50 98 GLU A O 1
ATOM 771 N N . ILE A 1 99 ? 3.794 -7.168 -1.695 1.00 90.06 99 ILE A N 1
ATOM 772 C CA . ILE A 1 99 ? 4.476 -6.886 -0.428 1.00 90.06 99 ILE A CA 1
ATOM 773 C C . ILE A 1 99 ? 4.426 -5.369 -0.170 1.00 90.06 99 ILE A C 1
ATOM 775 O O . ILE A 1 99 ? 5.422 -4.657 -0.343 1.00 90.06 99 ILE A O 1
ATOM 779 N N . PRO A 1 100 ? 3.254 -4.831 0.213 1.00 89.88 100 PRO A N 1
ATOM 780 C CA . PRO A 1 100 ? 3.095 -3.404 0.449 1.00 89.88 100 PRO A CA 1
ATOM 781 C C . PRO A 1 100 ? 3.902 -2.934 1.668 1.00 89.88 100 PRO A C 1
ATOM 783 O O . PRO A 1 100 ? 3.956 -3.611 2.694 1.00 89.88 100 PRO A O 1
ATOM 786 N N . ILE A 1 101 ? 4.457 -1.718 1.601 1.00 87.38 101 ILE A N 1
ATOM 787 C CA . ILE A 1 101 ? 5.074 -1.050 2.765 1.00 87.38 101 ILE A CA 1
ATOM 788 C C . ILE A 1 101 ? 4.010 -0.815 3.840 1.00 87.38 101 ILE A C 1
ATOM 790 O O . ILE A 1 101 ? 4.246 -1.026 5.030 1.00 87.38 101 ILE A O 1
ATOM 794 N N . LYS A 1 102 ? 2.836 -0.347 3.404 1.00 83.44 102 LYS A N 1
ATOM 795 C CA . LYS A 1 102 ? 1.630 -0.204 4.219 1.00 83.44 102 LYS A CA 1
ATOM 796 C C . LYS A 1 102 ? 0.407 -0.457 3.344 1.00 83.44 102 LYS A C 1
ATOM 798 O O . LYS A 1 102 ? 0.358 0.070 2.230 1.00 83.44 102 LYS A O 1
ATOM 803 N N . PRO A 1 103 ? -0.598 -1.198 3.833 1.00 83.19 103 PRO A N 1
ATOM 804 C CA . PRO A 1 103 ? -1.833 -1.385 3.090 1.00 83.19 103 PRO A CA 1
ATOM 805 C C . PRO A 1 103 ? -2.544 -0.038 2.898 1.00 83.19 103 PRO A C 1
ATOM 807 O O . PRO A 1 103 ? -2.715 0.739 3.841 1.00 83.19 103 PRO A O 1
ATOM 810 N N . VAL A 1 104 ? -2.968 0.232 1.664 1.00 89.19 104 VAL A N 1
ATOM 811 C CA . VAL A 1 104 ? -3.703 1.446 1.293 1.00 89.19 104 VAL A CA 1
ATOM 812 C C . VAL A 1 104 ? -5.139 1.056 0.961 1.00 89.19 104 VAL A C 1
ATOM 814 O O . VAL A 1 104 ? -5.381 0.365 -0.028 1.00 89.19 104 VAL A O 1
ATOM 817 N N . SER A 1 105 ? -6.094 1.497 1.782 1.00 89.12 105 SER A N 1
ATOM 818 C CA . SER A 1 105 ? -7.518 1.296 1.500 1.00 89.12 105 SER A CA 1
ATOM 819 C C . SER A 1 105 ? -8.025 2.320 0.488 1.00 89.12 105 SER A C 1
ATOM 821 O O . SER A 1 105 ? -7.570 3.465 0.452 1.00 89.12 105 SER A O 1
ATOM 823 N N . PHE A 1 106 ? -9.023 1.921 -0.300 1.00 91.31 106 PHE A N 1
ATOM 824 C CA . PHE A 1 106 ? -9.708 2.807 -1.236 1.00 91.31 106 PHE A CA 1
ATOM 825 C C . PHE A 1 106 ? -10.482 3.939 -0.558 1.00 91.31 106 PHE A C 1
ATOM 827 O O . PHE A 1 106 ? -10.661 4.993 -1.167 1.00 91.31 106 PHE A O 1
ATOM 834 N N . ASP A 1 107 ? -10.874 3.755 0.700 1.00 89.69 107 ASP A N 1
ATOM 835 C CA . ASP A 1 107 ? -11.622 4.757 1.463 1.00 89.69 107 ASP A CA 1
ATOM 836 C C . ASP A 1 107 ? -10.712 5.791 2.133 1.00 89.69 107 ASP A C 1
ATOM 838 O O . ASP A 1 107 ? -11.183 6.737 2.766 1.00 89.69 107 ASP A O 1
ATOM 842 N N . TYR A 1 108 ? -9.391 5.634 2.016 1.00 92.62 108 TYR A N 1
ATOM 843 C CA . TYR A 1 108 ? -8.461 6.616 2.555 1.00 92.62 108 TYR A CA 1
ATOM 844 C C . TYR A 1 108 ? -8.563 7.924 1.782 1.00 92.62 108 TYR A C 1
ATOM 846 O O . TYR A 1 108 ? -8.602 7.946 0.551 1.00 92.62 108 TYR A O 1
ATOM 854 N N . ILE A 1 109 ? -8.542 9.022 2.531 1.00 92.88 109 ILE A N 1
ATOM 855 C CA . ILE A 1 109 ? -8.450 10.373 1.994 1.00 92.88 109 ILE A CA 1
ATOM 856 C C . ILE A 1 109 ? -6.976 10.701 1.800 1.00 92.88 109 ILE A C 1
ATOM 858 O O . ILE A 1 109 ? -6.186 10.581 2.742 1.00 92.88 109 ILE A O 1
ATOM 862 N N . VAL A 1 110 ? -6.605 11.143 0.603 1.00 93.44 110 VAL A N 1
ATOM 863 C CA . VAL A 1 110 ? -5.219 11.502 0.288 1.00 93.44 110 VAL A CA 1
ATOM 864 C C . VAL A 1 110 ? -5.013 12.997 0.494 1.00 93.44 110 VAL A C 1
ATOM 866 O O . VAL A 1 110 ? -5.791 13.816 0.015 1.00 93.44 110 VAL A O 1
ATOM 869 N N . ARG A 1 111 ? -3.958 13.374 1.219 1.00 91.00 111 ARG A N 1
ATOM 870 C CA . ARG A 1 111 ? -3.578 14.775 1.433 1.00 91.00 111 ARG A CA 1
ATOM 871 C C . ARG A 1 111 ? -2.174 15.016 0.918 1.00 91.00 111 ARG A C 1
ATOM 873 O O . ARG A 1 111 ? -1.224 14.437 1.439 1.00 91.00 111 ARG A O 1
ATOM 880 N N . ALA A 1 112 ? -2.043 15.887 -0.075 1.00 90.50 112 ALA A N 1
ATOM 881 C CA . ALA A 1 112 ? -0.740 16.338 -0.540 1.00 90.50 112 ALA A CA 1
ATOM 882 C C . ALA A 1 112 ? -0.020 17.149 0.550 1.00 90.50 112 ALA A C 1
ATOM 884 O O . ALA A 1 112 ? -0.646 17.901 1.302 1.00 90.50 112 ALA A O 1
ATOM 885 N N . ARG A 1 113 ? 1.303 17.000 0.621 1.00 88.69 113 ARG A N 1
ATOM 886 C CA . ARG A 1 113 ? 2.192 17.835 1.433 1.00 88.69 113 ARG A CA 1
ATOM 887 C C . ARG A 1 113 ? 2.959 18.814 0.557 1.00 88.69 113 ARG A C 1
ATOM 889 O O . ARG A 1 113 ? 3.201 18.557 -0.619 1.00 88.69 113 ARG A O 1
ATOM 896 N N . GLU A 1 114 ? 3.381 19.919 1.165 1.00 78.25 114 GLU A N 1
ATOM 897 C CA . GLU A 1 114 ? 4.151 20.965 0.482 1.00 78.25 114 GLU A CA 1
ATOM 898 C C . GLU A 1 114 ? 5.553 20.496 0.073 1.00 78.25 114 GLU A C 1
ATOM 900 O O . GLU A 1 114 ? 6.068 20.921 -0.959 1.00 78.25 114 GLU A O 1
ATOM 905 N N . ALA A 1 115 ? 6.167 19.599 0.853 1.00 77.69 115 ALA A N 1
ATOM 906 C CA . ALA A 1 115 ? 7.503 19.088 0.577 1.00 77.69 115 ALA A CA 1
ATOM 907 C C . ALA A 1 115 ? 7.656 17.624 1.008 1.00 77.69 115 ALA A C 1
ATOM 909 O O . ALA A 1 115 ? 7.353 17.266 2.147 1.00 77.69 115 ALA A O 1
ATOM 910 N N . GLY A 1 116 ? 8.182 16.803 0.098 1.00 86.25 116 GLY A N 1
ATOM 911 C CA . GLY A 1 116 ? 8.659 15.449 0.364 1.00 86.25 116 GLY A CA 1
ATOM 912 C C . GLY A 1 116 ? 10.158 15.319 0.091 1.00 86.25 116 GLY A C 1
ATOM 913 O O . GLY A 1 116 ? 10.799 16.217 -0.459 1.00 86.25 116 GLY A O 1
ATOM 914 N N . ARG A 1 117 ? 10.737 14.186 0.485 1.00 92.69 117 ARG A N 1
ATOM 915 C CA . ARG A 1 117 ? 12.129 13.833 0.172 1.00 92.69 117 ARG A CA 1
ATOM 916 C C . ARG A 1 117 ? 12.235 13.350 -1.280 1.00 92.69 117 ARG A C 1
ATOM 918 O O . ARG A 1 117 ? 11.303 12.696 -1.745 1.00 92.69 117 ARG A O 1
ATOM 925 N N . PRO A 1 118 ? 13.351 13.598 -1.988 1.00 89.81 118 PRO A N 1
ATOM 926 C CA . PRO A 1 118 ? 13.550 13.064 -3.333 1.00 89.81 118 PRO A CA 1
ATOM 927 C C . PRO A 1 118 ? 13.339 11.547 -3.381 1.00 89.81 118 PRO A C 1
ATOM 929 O O . PRO A 1 118 ? 13.800 10.826 -2.492 1.00 89.81 118 PRO A O 1
ATOM 932 N N . LEU A 1 119 ? 12.636 11.076 -4.411 1.00 89.44 119 LEU A N 1
ATOM 933 C CA . LEU A 1 119 ? 12.489 9.649 -4.672 1.00 89.44 119 LEU A CA 1
ATOM 934 C C . LEU A 1 119 ? 13.784 9.113 -5.307 1.00 89.44 119 LEU A C 1
ATOM 936 O O . LEU A 1 119 ? 14.324 9.775 -6.193 1.00 89.44 119 LEU A O 1
ATOM 940 N N . PRO A 1 120 ? 14.292 7.940 -4.895 1.00 90.12 120 PRO A N 1
ATOM 941 C CA . PRO A 1 120 ? 15.567 7.402 -5.368 1.00 90.12 120 PRO A CA 1
ATOM 942 C C . PRO A 1 120 ? 15.411 6.612 -6.680 1.00 90.12 120 PRO A C 1
ATOM 944 O O . PRO A 1 120 ? 15.974 5.530 -6.807 1.00 90.12 120 PRO A O 1
ATOM 947 N N . PHE A 1 121 ? 14.617 7.121 -7.623 1.00 90.94 121 PHE A N 1
ATOM 948 C CA . PHE A 1 121 ? 14.323 6.454 -8.896 1.00 90.94 121 PHE A CA 1
ATOM 949 C C . PHE A 1 121 ? 14.832 7.302 -10.052 1.00 90.94 121 PHE A C 1
ATOM 951 O O . PHE A 1 121 ? 14.604 8.514 -10.082 1.00 90.94 121 PHE A O 1
ATOM 958 N N . ASN A 1 122 ? 15.508 6.660 -10.998 1.00 91.25 122 ASN A N 1
ATOM 959 C CA . ASN A 1 122 ? 16.001 7.288 -12.222 1.00 91.25 122 ASN A CA 1
ATOM 960 C C . ASN A 1 122 ? 15.118 6.961 -13.436 1.00 91.25 122 ASN A C 1
ATOM 962 O O . ASN A 1 122 ? 15.243 7.603 -14.480 1.00 91.25 122 ASN A O 1
ATOM 966 N N . SER A 1 123 ? 14.202 5.997 -13.306 1.00 94.62 123 SER A N 1
ATOM 967 C CA . SER A 1 123 ? 13.261 5.604 -14.349 1.00 94.62 123 SER A CA 1
ATOM 968 C C . SER A 1 123 ? 12.319 6.741 -14.710 1.00 94.62 123 SER A C 1
ATOM 970 O O . SER A 1 123 ? 11.598 7.310 -13.879 1.00 94.62 123 SER A O 1
ATOM 972 N N . ARG A 1 124 ? 12.261 7.021 -16.012 1.00 93.12 124 ARG A N 1
ATOM 973 C CA . ARG A 1 124 ? 11.310 7.978 -16.568 1.00 93.12 124 ARG A CA 1
ATOM 974 C C . ARG A 1 124 ? 9.875 7.474 -16.439 1.00 93.12 124 ARG A C 1
ATOM 976 O O . ARG A 1 124 ? 8.978 8.293 -16.252 1.00 93.12 124 ARG A O 1
ATOM 983 N N . GLU A 1 125 ? 9.646 6.171 -16.549 1.00 93.62 125 GLU A N 1
ATOM 984 C CA . GLU A 1 125 ? 8.332 5.541 -16.392 1.00 93.62 125 GLU A CA 1
ATOM 985 C C . GLU A 1 125 ? 7.819 5.710 -14.961 1.00 93.62 125 GLU A C 1
ATOM 987 O O . GLU A 1 125 ? 6.705 6.200 -14.771 1.00 93.62 125 GLU A O 1
ATOM 992 N N . VAL A 1 126 ? 8.655 5.408 -13.960 1.00 94.69 126 VAL A N 1
ATOM 993 C CA . VAL A 1 126 ? 8.320 5.632 -12.543 1.00 94.69 126 VAL A CA 1
ATOM 994 C C . VAL A 1 126 ? 8.059 7.118 -12.291 1.00 94.69 126 VAL A C 1
ATOM 996 O O . VAL A 1 126 ? 7.045 7.473 -11.690 1.00 94.69 126 VAL A O 1
ATOM 999 N N . GLY A 1 127 ? 8.921 8.003 -12.803 1.00 94.38 127 GLY A N 1
ATOM 1000 C CA . GLY A 1 127 ? 8.746 9.450 -12.674 1.00 94.38 127 GLY A CA 1
ATOM 1001 C C . GLY A 1 127 ? 7.431 9.959 -13.275 1.00 94.38 127 GLY A C 1
ATOM 1002 O O . GLY A 1 127 ? 6.733 10.747 -12.637 1.00 94.38 127 GLY A O 1
ATOM 1003 N N . LYS A 1 128 ? 7.056 9.487 -14.472 1.00 95.44 128 LYS A N 1
ATOM 1004 C CA . LYS A 1 128 ? 5.774 9.828 -15.114 1.00 95.44 128 LYS A CA 1
ATOM 1005 C C . LYS A 1 128 ? 4.586 9.373 -14.273 1.00 95.44 128 LYS A C 1
ATOM 1007 O O . LYS A 1 128 ? 3.718 10.195 -13.999 1.00 95.44 128 LYS A O 1
ATOM 1012 N N . ALA A 1 129 ? 4.584 8.116 -13.828 1.00 96.38 129 ALA A N 1
ATOM 1013 C CA . ALA A 1 129 ? 3.505 7.567 -13.009 1.00 96.38 129 ALA A CA 1
ATOM 1014 C C . ALA A 1 129 ? 3.322 8.366 -11.708 1.00 96.38 129 ALA A C 1
ATOM 1016 O O . ALA A 1 129 ? 2.209 8.750 -11.361 1.00 96.38 129 ALA A O 1
ATOM 1017 N N . VAL A 1 130 ? 4.419 8.701 -11.021 1.00 94.62 130 VAL A N 1
ATOM 1018 C CA . VAL A 1 130 ? 4.370 9.514 -9.795 1.00 94.62 130 VAL A CA 1
ATOM 1019 C C . VAL A 1 130 ? 3.799 10.906 -10.062 1.00 94.62 130 VAL A C 1
ATOM 1021 O O . VAL A 1 130 ? 2.963 11.372 -9.289 1.00 94.62 130 VAL A O 1
ATOM 1024 N N . VAL A 1 131 ? 4.233 11.580 -11.131 1.00 93.56 131 VAL A N 1
ATOM 1025 C CA . VAL A 1 131 ? 3.723 12.915 -11.488 1.00 93.56 131 VAL A CA 1
ATOM 1026 C C . VAL A 1 131 ? 2.232 12.859 -11.804 1.00 93.56 131 VAL A C 1
ATOM 1028 O O . VAL A 1 131 ? 1.476 13.683 -11.296 1.00 93.56 131 VAL A O 1
ATOM 1031 N N . GLU A 1 132 ? 1.805 11.874 -12.588 1.00 95.31 132 GLU A N 1
ATOM 1032 C CA . GLU A 1 132 ? 0.410 11.696 -12.983 1.00 95.31 132 GLU A CA 1
ATOM 1033 C C . GLU A 1 132 ? -0.497 11.436 -11.773 1.00 95.31 132 GLU A C 1
ATOM 1035 O O . GLU A 1 132 ? -1.486 12.147 -11.574 1.00 95.31 132 GLU A O 1
ATOM 1040 N N . VAL A 1 133 ? -0.106 10.507 -10.893 1.00 95.31 133 VAL A N 1
ATOM 1041 C CA . VAL A 1 133 ? -0.842 10.239 -9.650 1.00 95.31 133 VAL A CA 1
ATOM 1042 C C . VAL A 1 133 ? -0.864 11.481 -8.762 1.00 95.31 133 VAL A C 1
ATOM 1044 O O . VAL A 1 133 ? -1.923 11.845 -8.255 1.00 95.31 133 VAL A O 1
ATOM 1047 N N . LYS A 1 134 ? 0.269 12.177 -8.596 1.00 92.62 134 LYS A N 1
ATOM 1048 C CA . LYS A 1 134 ? 0.350 13.395 -7.776 1.00 92.62 134 LYS A CA 1
ATOM 1049 C C . LYS A 1 134 ? -0.589 14.491 -8.282 1.00 92.62 134 LYS A C 1
ATOM 1051 O O . LYS A 1 134 ? -1.257 15.125 -7.470 1.00 92.62 134 LYS A O 1
ATOM 1056 N N . SER A 1 135 ? -0.648 14.714 -9.591 1.00 92.31 135 SER A N 1
ATOM 1057 C CA . SER A 1 135 ? -1.540 15.709 -10.199 1.00 92.31 135 SER A CA 1
ATOM 1058 C C . SER A 1 135 ? -3.020 15.360 -10.029 1.00 92.31 135 SER A C 1
ATOM 1060 O O . SER A 1 135 ? -3.850 16.257 -9.910 1.00 92.31 135 SER A O 1
ATOM 1062 N N . ALA A 1 136 ? -3.368 14.074 -9.968 1.00 93.75 136 ALA A N 1
ATOM 1063 C CA . ALA A 1 136 ? -4.750 13.647 -9.768 1.00 93.75 136 ALA A CA 1
ATOM 1064 C C . ALA A 1 136 ? -5.246 13.786 -8.318 1.00 93.75 136 ALA A C 1
ATOM 1066 O O . ALA A 1 136 ? -6.460 13.860 -8.112 1.00 93.75 136 ALA A O 1
ATOM 1067 N N . ILE A 1 137 ? -4.346 13.856 -7.323 1.00 92.25 137 ILE A N 1
ATOM 1068 C CA . ILE A 1 137 ? -4.698 14.014 -5.894 1.00 92.25 137 ILE A CA 1
ATOM 1069 C C . ILE A 1 137 ? -5.516 15.281 -5.649 1.00 92.25 137 ILE A C 1
ATOM 1071 O O . ILE A 1 137 ? -6.430 15.264 -4.836 1.00 92.25 137 ILE A O 1
ATOM 1075 N N . GLU A 1 138 ? -5.243 16.367 -6.369 1.00 84.50 138 GLU A N 1
ATOM 1076 C CA . GLU A 1 138 ? -5.969 17.632 -6.186 1.00 84.50 138 GLU A CA 1
ATOM 1077 C C . GLU A 1 138 ? -7.452 17.530 -6.577 1.00 84.50 138 GLU A C 1
ATOM 1079 O O . GLU A 1 138 ? -8.282 18.272 -6.056 1.00 84.50 138 GLU A O 1
ATOM 1084 N N . ASN A 1 139 ? -7.793 16.588 -7.461 1.00 86.62 139 ASN A N 1
ATOM 1085 C CA . ASN A 1 139 ? -9.135 16.433 -8.023 1.00 86.62 139 ASN A CA 1
ATOM 1086 C C . ASN A 1 139 ? -9.925 15.269 -7.413 1.00 86.62 139 ASN A C 1
ATOM 1088 O O . ASN A 1 139 ? -11.070 15.039 -7.797 1.00 86.62 139 ASN A O 1
ATOM 1092 N N . ASN A 1 140 ? -9.329 14.516 -6.488 1.00 89.00 140 ASN A N 1
ATOM 1093 C CA . ASN A 1 140 ? -9.940 13.327 -5.912 1.00 89.00 140 ASN A CA 1
ATOM 1094 C C . ASN A 1 140 ? -9.817 13.337 -4.395 1.00 89.00 140 ASN A C 1
ATOM 1096 O O . ASN A 1 140 ? -8.737 13.511 -3.842 1.00 89.00 140 ASN A O 1
ATOM 1100 N N . GLU A 1 141 ? -10.928 13.071 -3.718 1.00 83.44 141 GLU A N 1
ATOM 1101 C CA . GLU A 1 141 ? -10.943 13.027 -2.259 1.00 83.44 141 GLU A CA 1
ATOM 1102 C C . GLU A 1 141 ? -10.377 11.707 -1.717 1.00 83.44 141 GLU A C 1
ATOM 1104 O O . GLU A 1 141 ? -9.636 11.715 -0.736 1.00 83.44 141 GLU A O 1
ATOM 1109 N N . THR A 1 142 ? -10.678 10.579 -2.372 1.00 93.69 142 THR A N 1
ATOM 1110 C CA . THR A 1 142 ? -10.303 9.236 -1.904 1.00 93.69 142 THR A CA 1
ATOM 1111 C C . THR A 1 142 ? -9.386 8.490 -2.870 1.00 93.69 142 THR A C 1
ATOM 1113 O O . THR A 1 142 ? -9.377 8.745 -4.078 1.00 93.69 142 THR A O 1
ATOM 1116 N N . VAL A 1 143 ? -8.656 7.497 -2.353 1.00 94.25 143 VAL A N 1
ATOM 1117 C CA . VAL A 1 143 ? -7.837 6.577 -3.164 1.00 94.25 143 VAL A CA 1
ATOM 1118 C C . VAL A 1 143 ? -8.687 5.847 -4.211 1.00 94.25 143 VAL A C 1
ATOM 1120 O O . VAL A 1 143 ? -8.271 5.702 -5.358 1.00 94.25 143 VAL A O 1
ATOM 1123 N N . GLY A 1 144 ? -9.904 5.428 -3.863 1.00 93.69 144 GLY A N 1
ATOM 1124 C CA . GLY A 1 144 ? -10.830 4.805 -4.810 1.00 93.69 144 GLY A CA 1
ATOM 1125 C C . GLY A 1 144 ? -11.320 5.764 -5.900 1.00 93.69 144 GLY A C 1
ATOM 1126 O O . GLY A 1 144 ? -11.639 5.325 -7.004 1.00 93.69 144 GLY A O 1
ATOM 1127 N N . GLY A 1 145 ? -11.392 7.070 -5.621 1.00 93.38 145 GLY A N 1
ATOM 1128 C CA . GLY A 1 145 ? -11.596 8.104 -6.642 1.00 93.38 145 GLY A CA 1
ATOM 1129 C C . GLY A 1 145 ? -10.413 8.179 -7.604 1.00 93.38 145 GLY A C 1
ATOM 1130 O O . GLY A 1 145 ? -10.601 8.043 -8.812 1.00 93.38 145 GLY A O 1
ATOM 1131 N N . LEU A 1 146 ? -9.194 8.261 -7.056 1.00 94.56 146 LEU A N 1
ATOM 1132 C CA . LEU A 1 146 ? -7.953 8.316 -7.836 1.00 94.56 146 LEU A CA 1
ATOM 1133 C C . LEU A 1 146 ? -7.837 7.161 -8.826 1.00 94.56 146 LEU A C 1
ATOM 1135 O O . LEU A 1 146 ? -7.643 7.403 -10.016 1.00 94.56 146 LEU A O 1
ATOM 1139 N N . VAL A 1 147 ? -8.034 5.928 -8.352 1.00 95.50 147 VAL A N 1
ATOM 1140 C CA . VAL A 1 147 ? -7.929 4.718 -9.182 1.00 95.50 147 VAL A CA 1
ATOM 1141 C C . VAL A 1 147 ? -8.933 4.698 -10.332 1.00 95.50 147 VAL A C 1
ATOM 1143 O O . VAL A 1 147 ? -8.628 4.171 -11.391 1.00 95.50 147 VAL A O 1
ATOM 1146 N N . ARG A 1 148 ? -10.112 5.303 -10.163 1.00 94.62 148 ARG A N 1
ATOM 1147 C CA . ARG A 1 148 ? -11.113 5.407 -11.238 1.00 94.62 148 ARG A CA 1
ATOM 1148 C C . ARG A 1 148 ? -10.846 6.556 -12.208 1.00 94.62 148 ARG A C 1
ATOM 1150 O O . ARG A 1 148 ? -11.391 6.544 -13.306 1.00 94.62 148 ARG A O 1
ATOM 1157 N N . SER A 1 149 ? -10.087 7.565 -11.785 1.00 94.38 149 SER A N 1
ATOM 1158 C CA . SER A 1 149 ? -9.845 8.785 -12.565 1.00 94.38 149 SER A CA 1
ATOM 1159 C C . SER A 1 149 ? -8.621 8.714 -13.480 1.00 94.38 149 SER A C 1
ATOM 1161 O O . SER A 1 149 ? -8.507 9.527 -14.393 1.00 94.38 149 SER A O 1
ATOM 1163 N N . LEU A 1 150 ? -7.712 7.771 -13.225 1.00 94.44 150 LEU A N 1
ATOM 1164 C CA . LEU A 1 150 ? -6.449 7.617 -13.941 1.00 94.44 150 LEU A CA 1
ATOM 1165 C C . LEU A 1 150 ? -6.506 6.419 -14.889 1.00 94.44 150 LEU A C 1
ATOM 1167 O O . LEU A 1 150 ? -7.030 5.369 -14.525 1.00 94.44 150 LEU A O 1
ATOM 1171 N N . ASP A 1 151 ? -5.899 6.554 -16.067 1.00 94.81 151 ASP A N 1
ATOM 1172 C CA . ASP A 1 151 ? -5.700 5.452 -17.021 1.00 94.81 151 ASP A CA 1
ATOM 1173 C C . ASP A 1 151 ? -4.395 4.698 -16.711 1.00 94.81 151 ASP A C 1
ATOM 1175 O O . ASP A 1 151 ? -3.518 4.513 -17.553 1.00 94.81 151 ASP A O 1
ATOM 1179 N N . LEU A 1 152 ? -4.231 4.324 -15.440 1.00 95.81 152 LEU A N 1
ATOM 1180 C CA . LEU A 1 152 ? -3.079 3.582 -14.942 1.00 95.81 152 LEU A CA 1
ATOM 1181 C C . LEU A 1 152 ? -3.554 2.300 -14.246 1.00 95.81 152 LEU A C 1
ATOM 1183 O O . LEU A 1 152 ? -4.597 2.309 -13.586 1.00 95.81 152 LEU A O 1
ATOM 1187 N N . PRO A 1 153 ? -2.778 1.203 -14.320 1.00 95.81 153 PRO A N 1
ATOM 1188 C CA . PRO A 1 153 ? -3.029 0.016 -13.517 1.00 95.81 153 PRO A CA 1
ATOM 1189 C C . PRO A 1 153 ? -3.153 0.359 -12.031 1.00 95.81 153 PRO A C 1
ATOM 1191 O O . PRO A 1 153 ? -2.379 1.158 -11.490 1.00 95.81 153 PRO A O 1
ATOM 1194 N N . ARG A 1 154 ? -4.107 -0.285 -11.356 1.00 95.00 154 ARG A N 1
ATOM 1195 C CA . ARG A 1 154 ? -4.375 -0.091 -9.925 1.00 95.00 154 ARG A CA 1
ATOM 1196 C C . ARG A 1 154 ? -3.098 -0.238 -9.098 1.00 95.00 154 ARG A C 1
ATOM 1198 O O . ARG A 1 154 ? -2.868 0.542 -8.178 1.00 95.00 154 ARG A O 1
ATOM 1205 N N . GLU A 1 155 ? -2.287 -1.232 -9.423 1.00 94.38 155 GLU A N 1
ATOM 1206 C CA . GLU A 1 155 ? -1.057 -1.608 -8.731 1.00 94.38 155 GLU A CA 1
ATOM 1207 C C . GLU A 1 155 ? -0.031 -0.470 -8.788 1.00 94.38 155 GLU A C 1
ATOM 1209 O O . GLU A 1 155 ? 0.573 -0.128 -7.771 1.00 94.38 155 GLU A O 1
ATOM 1214 N N . ILE A 1 156 ? 0.085 0.194 -9.944 1.00 96.31 156 ILE A N 1
ATOM 1215 C CA . ILE A 1 156 ? 0.951 1.365 -10.127 1.00 96.31 156 ILE A CA 1
ATOM 1216 C C . ILE A 1 156 ? 0.448 2.531 -9.276 1.00 96.31 156 ILE A C 1
ATOM 1218 O O . ILE A 1 156 ? 1.233 3.152 -8.564 1.00 96.31 156 ILE A O 1
ATOM 1222 N N . ILE A 1 157 ? -0.860 2.805 -9.282 1.00 96.56 157 ILE A N 1
ATOM 1223 C CA . ILE A 1 157 ? -1.439 3.906 -8.497 1.00 96.56 157 ILE A CA 1
ATOM 1224 C C . ILE A 1 157 ? -1.211 3.676 -6.998 1.00 96.56 157 ILE A C 1
ATOM 1226 O O . ILE A 1 157 ? -0.717 4.564 -6.299 1.00 96.56 157 ILE A O 1
ATOM 1230 N N . LEU A 1 158 ? -1.526 2.478 -6.498 1.00 95.94 158 LEU A N 1
ATOM 1231 C CA . LEU A 1 158 ? -1.315 2.122 -5.095 1.00 95.94 158 LEU A CA 1
ATOM 1232 C C . LEU A 1 158 ? 0.172 2.151 -4.727 1.00 95.94 158 LEU A C 1
ATOM 1234 O O . LEU A 1 158 ? 0.521 2.673 -3.669 1.00 95.94 158 LEU A O 1
ATOM 1238 N N . GLY A 1 159 ? 1.055 1.657 -5.594 1.00 95.62 159 GLY A N 1
ATOM 1239 C CA . GLY A 1 159 ? 2.499 1.722 -5.391 1.00 95.62 159 GLY A CA 1
ATOM 1240 C C . GLY A 1 159 ? 3.019 3.161 -5.330 1.00 95.62 159 GLY A C 1
ATOM 1241 O O . GLY A 1 159 ? 3.723 3.517 -4.386 1.00 95.62 159 GLY A O 1
ATOM 1242 N N . CYS A 1 160 ? 2.601 4.036 -6.250 1.00 95.81 160 CYS A N 1
ATOM 1243 C CA . CYS A 1 160 ? 2.933 5.463 -6.212 1.00 95.81 160 CYS A CA 1
ATOM 1244 C C . CYS A 1 160 ? 2.490 6.118 -4.900 1.00 95.81 160 CYS A C 1
ATOM 1246 O O . CYS A 1 160 ? 3.260 6.867 -4.301 1.00 95.81 160 CYS A O 1
ATOM 1248 N N . LEU A 1 161 ? 1.276 5.828 -4.426 1.00 95.94 161 LEU A N 1
ATOM 1249 C CA . LEU A 1 161 ? 0.771 6.360 -3.159 1.00 95.94 161 LEU A CA 1
ATOM 1250 C C . LEU A 1 161 ? 1.594 5.859 -1.960 1.00 95.94 161 LEU A C 1
ATOM 1252 O O . LEU A 1 161 ? 1.952 6.655 -1.091 1.00 95.94 161 LEU A O 1
ATOM 1256 N N . GLN A 1 162 ? 1.963 4.575 -1.928 1.00 94.94 162 GLN A N 1
ATOM 1257 C CA . GLN A 1 162 ? 2.833 4.018 -0.884 1.00 94.94 162 GLN A CA 1
ATOM 1258 C C . GLN A 1 162 ? 4.207 4.704 -0.853 1.00 94.94 162 GLN A C 1
ATOM 1260 O O . GLN A 1 162 ? 4.662 5.129 0.211 1.00 94.94 162 GLN A O 1
ATOM 1265 N N . LEU A 1 163 ? 4.845 4.886 -2.013 1.00 94.38 163 LEU A N 1
ATOM 1266 C CA . LEU A 1 163 ? 6.129 5.588 -2.119 1.00 94.38 163 LEU A CA 1
ATOM 1267 C C . LEU A 1 163 ? 6.009 7.047 -1.697 1.00 94.38 163 LEU A C 1
ATOM 1269 O O . LEU A 1 163 ? 6.792 7.535 -0.887 1.00 94.38 163 LEU A O 1
ATOM 1273 N N . MET A 1 164 ? 5.016 7.760 -2.222 1.00 94.56 164 MET A N 1
ATOM 1274 C CA . MET A 1 164 ? 4.806 9.159 -1.876 1.00 94.56 164 MET A CA 1
ATOM 1275 C C . MET A 1 164 ? 4.583 9.326 -0.374 1.00 94.56 164 MET A C 1
ATOM 1277 O O . MET A 1 164 ? 5.127 10.261 0.211 1.00 94.56 164 MET A O 1
ATOM 1281 N N . ASN A 1 165 ? 3.862 8.411 0.279 1.00 94.38 165 ASN A N 1
ATOM 1282 C CA . ASN A 1 165 ? 3.693 8.451 1.727 1.00 94.38 165 ASN A CA 1
ATOM 1283 C C . ASN A 1 165 ? 5.014 8.184 2.464 1.00 94.38 165 ASN A C 1
ATOM 1285 O O . ASN A 1 165 ? 5.399 8.967 3.333 1.00 94.38 165 ASN A O 1
ATOM 1289 N N . GLN A 1 166 ? 5.761 7.154 2.061 1.00 93.00 166 GLN A N 1
ATOM 1290 C CA . GLN A 1 166 ? 7.062 6.800 2.645 1.00 93.00 166 GLN A CA 1
ATOM 1291 C C . GLN A 1 166 ? 8.088 7.948 2.560 1.00 93.00 166 GLN A C 1
ATOM 1293 O O . GLN A 1 166 ? 8.888 8.182 3.476 1.00 93.00 166 GLN A O 1
ATOM 1298 N N . TYR A 1 167 ? 8.056 8.704 1.464 1.00 93.94 167 TYR A N 1
ATOM 1299 C CA . TYR A 1 167 ? 8.945 9.844 1.235 1.00 93.94 167 TYR A CA 1
ATOM 1300 C C . TYR A 1 167 ? 8.349 11.186 1.682 1.00 93.94 167 TYR A C 1
ATOM 1302 O O . TYR A 1 167 ? 9.018 12.212 1.562 1.00 93.94 167 TYR A O 1
ATOM 1310 N N . GLY A 1 168 ? 7.156 11.191 2.283 1.00 92.69 168 GLY A N 1
ATOM 1311 C CA . GLY A 1 168 ? 6.555 12.371 2.911 1.00 92.69 168 GLY A CA 1
ATOM 1312 C C . GLY A 1 168 ? 5.910 13.364 1.943 1.00 92.69 168 GLY A C 1
ATOM 1313 O O . GLY A 1 168 ? 5.684 14.507 2.321 1.00 92.69 168 GLY A O 1
ATOM 1314 N N . TRP A 1 169 ? 5.610 12.949 0.715 1.00 93.69 169 TRP A N 1
ATOM 1315 C CA . TRP A 1 169 ? 4.879 13.749 -0.273 1.00 93.69 169 TRP A CA 1
ATOM 1316 C C . TRP A 1 169 ? 3.374 13.787 -0.014 1.00 93.69 169 TRP A C 1
ATOM 1318 O O . TRP A 1 169 ? 2.711 14.739 -0.422 1.00 93.69 169 TRP A O 1
ATOM 1328 N N . ILE A 1 170 ? 2.832 12.760 0.644 1.00 94.06 170 ILE A N 1
ATOM 1329 C CA . ILE A 1 170 ? 1.409 12.669 0.979 1.00 94.06 170 ILE A CA 1
ATOM 1330 C C . ILE A 1 170 ? 1.209 12.094 2.380 1.00 94.06 170 ILE A C 1
ATOM 1332 O O . ILE A 1 170 ? 2.034 11.320 2.869 1.00 94.06 170 ILE A O 1
ATOM 1336 N N . ASP A 1 171 ? 0.060 12.394 2.972 1.00 92.19 171 ASP A N 1
ATOM 1337 C CA . ASP A 1 171 ? -0.497 11.668 4.109 1.00 92.19 171 ASP A CA 1
ATOM 1338 C C . ASP A 1 171 ? -1.826 11.021 3.734 1.00 92.19 171 ASP A C 1
ATOM 1340 O O . ASP A 1 171 ? -2.585 11.546 2.916 1.00 92.19 171 ASP A O 1
ATOM 1344 N N . PHE A 1 172 ? -2.149 9.930 4.420 1.00 92.75 172 PHE A N 1
ATOM 1345 C CA . PHE A 1 172 ? -3.497 9.386 4.427 1.00 92.75 172 PHE A CA 1
ATOM 1346 C C . PHE A 1 172 ? -4.260 9.880 5.652 1.00 92.75 172 PHE A C 1
ATOM 1348 O O . PHE A 1 172 ? -3.732 9.942 6.766 1.00 92.75 172 PHE A O 1
ATOM 1355 N N . LYS A 1 173 ? -5.536 10.193 5.452 1.00 91.25 173 LYS A N 1
ATOM 1356 C CA . LYS A 1 173 ? -6.513 10.407 6.515 1.00 91.25 173 LYS A CA 1
ATOM 1357 C C . LYS A 1 173 ? -7.584 9.328 6.419 1.00 91.25 173 LYS A C 1
ATOM 1359 O O . LYS A 1 173 ? -8.009 8.948 5.335 1.00 91.25 173 LYS A O 1
ATOM 1364 N N . VAL A 1 174 ? -8.041 8.884 7.582 1.00 90.50 174 VAL A N 1
ATOM 1365 C CA . VAL A 1 174 ? -9.120 7.909 7.723 1.00 90.50 174 VAL A CA 1
ATOM 1366 C C . VAL A 1 174 ? -10.247 8.539 8.523 1.00 90.50 174 VAL A C 1
ATOM 1368 O O . VAL A 1 174 ? -9.997 9.220 9.524 1.00 90.50 174 VAL A O 1
ATOM 1371 N N . GLU A 1 175 ? -11.485 8.317 8.099 1.00 88.81 175 GLU A N 1
ATOM 1372 C CA . GLU A 1 175 ? -12.665 8.774 8.825 1.00 88.81 175 GLU A CA 1
ATOM 1373 C C . GLU A 1 175 ? -13.283 7.616 9.606 1.00 88.81 175 GLU A C 1
ATOM 1375 O O . GLU A 1 175 ? -13.786 6.657 9.039 1.00 88.81 175 GLU A O 1
ATOM 1380 N N . LEU A 1 176 ? -13.216 7.705 10.937 1.00 90.88 176 LEU A N 1
ATOM 1381 C CA . LEU A 1 176 ? -13.833 6.737 11.843 1.00 90.88 176 LEU A CA 1
ATOM 1382 C C . LEU A 1 176 ? -15.033 7.364 12.552 1.00 90.88 176 LEU A C 1
ATOM 1384 O O . LEU A 1 176 ? -14.919 8.439 13.146 1.00 90.88 176 LEU A O 1
ATOM 1388 N N . GLY A 1 177 ? -16.175 6.693 12.522 1.00 91.50 177 GLY A N 1
ATOM 1389 C CA . GLY A 1 177 ? -17.376 7.038 13.277 1.00 91.50 177 GLY A CA 1
ATOM 1390 C C . GLY A 1 177 ? -17.554 6.154 14.519 1.00 91.50 177 GLY A C 1
ATOM 1391 O O . GLY A 1 177 ? -16.893 5.125 14.640 1.00 91.50 177 GLY A O 1
ATOM 1392 N N . PRO A 1 178 ? -18.463 6.517 15.444 1.00 92.88 178 PRO A N 1
ATOM 1393 C CA . PRO A 1 178 ? -18.846 5.652 16.570 1.00 92.88 178 PRO A CA 1
ATOM 1394 C C . PRO A 1 178 ? -19.359 4.276 16.118 1.00 92.88 178 PRO A C 1
ATOM 1396 O O . PRO A 1 178 ? -19.110 3.273 16.779 1.00 92.88 178 PRO A O 1
ATOM 1399 N N . THR A 1 179 ? -20.012 4.240 14.955 1.00 94.88 179 THR A N 1
ATOM 1400 C CA . THR A 1 179 ? -20.595 3.048 14.331 1.00 94.88 179 THR A CA 1
ATOM 1401 C C . THR A 1 179 ? -19.639 2.326 13.381 1.00 94.88 179 THR A C 1
ATOM 1403 O O . THR A 1 179 ? -20.055 1.391 12.706 1.00 94.88 179 THR A O 1
ATOM 1406 N N . SER A 1 180 ? -18.382 2.771 13.260 1.00 94.44 180 SER A N 1
ATOM 1407 C CA . SER A 1 180 ? -17.400 2.077 12.425 1.00 94.44 180 SER A CA 1
ATOM 1408 C C . SER A 1 180 ? -17.079 0.710 13.019 1.00 94.44 180 SER A C 1
ATOM 1410 O O . SER A 1 180 ? -16.880 0.591 14.228 1.00 94.44 180 SER A O 1
ATOM 1412 N N . HIS A 1 181 ? -16.977 -0.299 12.159 1.00 95.19 181 HIS A N 1
ATOM 1413 C CA . HIS A 1 181 ? -16.594 -1.653 12.537 1.00 95.19 181 HIS A CA 1
ATOM 1414 C C . HIS A 1 181 ? -15.129 -1.866 12.178 1.00 95.19 181 HIS A C 1
ATOM 1416 O O . HIS A 1 181 ? -14.717 -1.603 11.048 1.00 95.19 181 HIS A O 1
ATOM 1422 N N . LEU A 1 182 ? -14.329 -2.297 13.152 1.00 95.31 182 LEU A N 1
ATOM 1423 C CA . LEU A 1 182 ? -12.898 -2.520 12.969 1.00 95.31 182 LEU A CA 1
ATOM 1424 C C . LEU A 1 182 ? -12.579 -3.994 13.137 1.00 95.31 182 LEU A C 1
ATOM 1426 O O . LEU A 1 182 ? -13.077 -4.623 14.071 1.00 95.31 182 LEU A O 1
ATOM 1430 N N . ARG A 1 183 ? -11.712 -4.517 12.273 1.00 95.25 183 ARG A N 1
ATOM 1431 C CA . ARG A 1 183 ? -11.212 -5.890 12.347 1.00 95.25 183 ARG A CA 1
ATOM 1432 C C . ARG A 1 183 ? -9.706 -5.896 12.558 1.00 95.25 183 ARG A C 1
ATOM 1434 O O . ARG A 1 183 ? -8.977 -5.117 11.945 1.00 95.25 183 ARG A O 1
ATOM 1441 N N . LYS A 1 184 ? -9.246 -6.776 13.443 1.00 94.56 184 LYS A N 1
ATOM 1442 C CA . LYS A 1 184 ? -7.825 -7.043 13.664 1.00 94.56 184 LYS A CA 1
ATOM 1443 C C . LYS A 1 184 ? -7.200 -7.734 12.455 1.00 94.56 184 LYS A C 1
ATOM 1445 O O . LYS A 1 184 ? -7.658 -8.801 12.058 1.00 94.56 184 LYS A O 1
ATOM 1450 N N . LEU A 1 185 ? -6.116 -7.151 11.946 1.00 88.94 185 LEU A N 1
ATOM 1451 C CA . LEU A 1 185 ? -5.258 -7.747 10.919 1.00 88.94 185 LEU A CA 1
ATOM 1452 C C . LEU A 1 185 ? -3.907 -8.195 11.477 1.00 88.94 185 LEU A C 1
ATOM 1454 O O . LEU A 1 185 ? -3.377 -9.218 11.058 1.00 88.94 185 LEU A O 1
ATOM 1458 N N . GLY A 1 186 ? -3.359 -7.445 12.435 1.00 85.94 186 GLY A N 1
ATOM 1459 C CA . GLY A 1 186 ? -2.007 -7.668 12.939 1.00 85.94 186 GLY A CA 1
ATOM 1460 C C . GLY A 1 186 ? -1.873 -7.504 14.448 1.00 85.94 186 GLY A C 1
ATOM 1461 O O . GLY A 1 186 ? -2.842 -7.301 15.185 1.00 85.94 186 GLY A O 1
ATOM 1462 N N . ALA A 1 187 ? -0.632 -7.604 14.916 1.00 86.75 187 ALA A N 1
ATOM 1463 C CA . ALA A 1 187 ? -0.268 -7.312 16.295 1.00 86.75 187 ALA A CA 1
ATOM 1464 C C . ALA A 1 187 ? 0.107 -5.833 16.461 1.00 86.75 187 ALA A C 1
ATOM 1466 O O . ALA A 1 187 ? 0.577 -5.185 15.529 1.00 86.75 187 ALA A O 1
ATOM 1467 N N . VAL A 1 188 ? -0.089 -5.307 17.670 1.00 88.00 188 VAL A N 1
ATOM 1468 C CA . VAL A 1 188 ? 0.387 -3.966 18.024 1.00 88.00 188 VAL A CA 1
ATOM 1469 C C . VAL A 1 188 ? 1.898 -4.016 18.229 1.00 88.00 188 VAL A C 1
ATOM 1471 O O . VAL A 1 188 ? 2.379 -4.854 18.991 1.00 88.00 188 VAL A O 1
ATOM 1474 N N . ASP A 1 189 ? 2.631 -3.111 17.585 1.00 85.06 189 ASP A N 1
ATOM 1475 C CA . ASP A 1 189 ? 4.076 -2.979 17.761 1.00 85.06 189 ASP A CA 1
ATOM 1476 C C . ASP A 1 189 ? 4.446 -2.505 19.182 1.00 85.06 189 ASP A C 1
ATOM 1478 O O . ASP A 1 189 ? 3.644 -1.898 19.903 1.00 85.06 189 ASP A O 1
ATOM 1482 N N . GLU A 1 190 ? 5.679 -2.790 19.605 1.00 84.88 190 GLU A N 1
ATOM 1483 C CA . GLU A 1 190 ? 6.125 -2.480 20.968 1.00 84.88 190 GLU A CA 1
ATOM 1484 C C . GLU A 1 190 ? 6.163 -0.970 21.255 1.00 84.88 190 GLU A C 1
ATOM 1486 O O . GLU A 1 190 ? 5.877 -0.570 22.386 1.00 84.88 190 GLU A O 1
ATOM 1491 N N . ASP A 1 191 ? 6.416 -0.115 20.259 1.00 86.56 191 ASP A N 1
ATOM 1492 C CA . ASP A 1 191 ? 6.410 1.340 20.449 1.00 86.56 191 ASP A CA 1
ATOM 1493 C C . ASP A 1 191 ? 4.991 1.857 20.718 1.00 86.56 191 ASP A C 1
ATOM 1495 O O . ASP A 1 191 ? 4.767 2.622 21.664 1.00 86.56 191 ASP A O 1
ATOM 1499 N N . THR A 1 192 ? 4.001 1.384 19.961 1.00 87.44 192 THR A N 1
ATOM 1500 C CA . THR A 1 192 ? 2.582 1.694 20.180 1.00 87.44 192 THR A CA 1
ATOM 1501 C C . THR A 1 192 ? 2.111 1.168 21.536 1.00 87.44 192 THR A C 1
ATOM 1503 O O . THR A 1 192 ? 1.435 1.880 22.287 1.00 87.44 192 THR A O 1
ATOM 1506 N N . LYS A 1 193 ? 2.504 -0.050 21.914 1.00 90.62 193 LYS A N 1
ATOM 1507 C CA . LYS A 1 193 ? 2.189 -0.631 23.228 1.00 90.62 193 LYS A CA 1
ATOM 1508 C C . LYS A 1 193 ? 2.850 0.134 24.374 1.00 90.62 193 LYS A C 1
ATOM 1510 O O . LYS A 1 193 ? 2.221 0.318 25.414 1.00 90.62 193 LYS A O 1
ATOM 1515 N N . LYS A 1 194 ? 4.076 0.627 24.200 1.00 90.00 194 LYS A N 1
ATOM 1516 C CA . LYS A 1 194 ? 4.766 1.478 25.180 1.00 90.00 194 LYS A CA 1
ATOM 1517 C C . LYS A 1 194 ? 4.100 2.847 25.312 1.00 90.00 194 LYS A C 1
ATOM 1519 O O . LYS A 1 194 ? 3.985 3.356 26.424 1.00 90.00 194 LYS A O 1
ATOM 1524 N N . ALA A 1 195 ? 3.639 3.425 24.204 1.00 88.94 195 ALA A N 1
ATOM 1525 C CA . ALA A 1 195 ? 2.994 4.736 24.181 1.00 88.94 195 ALA A CA 1
ATOM 1526 C C . ALA A 1 195 ? 1.588 4.730 24.801 1.00 88.94 195 ALA A C 1
ATOM 1528 O O . ALA A 1 195 ? 1.218 5.677 25.494 1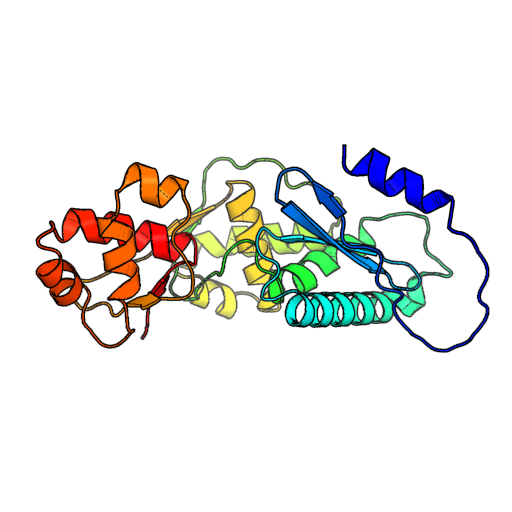.00 88.94 195 ALA A O 1
ATOM 1529 N N . TYR A 1 196 ? 0.803 3.678 24.555 1.00 89.56 196 TYR A N 1
ATOM 1530 C CA . TYR A 1 196 ? -0.612 3.621 24.944 1.00 89.56 196 TYR A CA 1
ATOM 1531 C C . TYR A 1 196 ? -0.919 2.590 26.039 1.00 89.56 196 TYR A C 1
ATOM 1533 O O . TYR A 1 196 ? -2.028 2.566 26.567 1.00 89.56 196 TYR A O 1
ATOM 1541 N N . GLY A 1 197 ? 0.054 1.767 26.432 1.00 90.62 197 GLY A N 1
ATOM 1542 C CA . GLY A 1 197 ? -0.088 0.733 27.457 1.00 90.62 197 GLY A CA 1
ATOM 1543 C C . GLY A 1 197 ? -0.870 -0.496 26.985 1.00 90.62 197 GLY A C 1
ATOM 1544 O O . GLY A 1 197 ? -1.348 -0.576 25.859 1.00 90.62 197 GLY A O 1
ATOM 1545 N N . ALA A 1 198 ? -1.067 -1.471 27.876 1.00 91.75 198 ALA A N 1
ATOM 1546 C CA . ALA A 1 198 ? -1.737 -2.738 27.547 1.00 91.75 198 ALA A CA 1
ATOM 1547 C C . ALA A 1 198 ? -3.206 -2.592 27.093 1.00 91.75 198 ALA A C 1
ATOM 1549 O O . ALA A 1 198 ? -3.777 -3.534 26.543 1.00 91.75 198 ALA A O 1
ATOM 1550 N N . VAL A 1 199 ? -3.831 -1.427 27.312 1.00 93.12 199 VAL A N 1
ATOM 1551 C CA . VAL A 1 199 ? -5.210 -1.168 26.873 1.00 93.12 199 VAL A CA 1
ATOM 1552 C C . VAL A 1 199 ? -5.340 -1.203 25.351 1.00 93.12 199 VAL A C 1
ATOM 1554 O O . VAL A 1 199 ? -6.359 -1.672 24.857 1.00 93.12 199 VAL A O 1
ATOM 1557 N N . VAL A 1 200 ? -4.308 -0.784 24.606 1.00 94.06 200 VAL A N 1
ATOM 1558 C CA . VAL A 1 200 ? -4.352 -0.801 23.136 1.00 94.06 200 VAL A CA 1
ATOM 1559 C C . VAL A 1 200 ? -4.332 -2.227 22.586 1.00 94.06 200 VAL A C 1
ATOM 1561 O O . VAL A 1 200 ? -5.023 -2.520 21.619 1.00 94.06 200 VAL A O 1
ATOM 1564 N N . VAL A 1 201 ? -3.603 -3.136 23.239 1.00 94.12 201 VAL A N 1
ATOM 1565 C CA . VAL A 1 201 ? -3.563 -4.552 22.850 1.00 94.12 201 VAL A CA 1
ATOM 1566 C C . VAL A 1 201 ? -4.947 -5.171 23.036 1.00 94.12 201 VAL A C 1
ATOM 1568 O O . VAL A 1 201 ? -5.500 -5.739 22.101 1.00 94.12 201 VAL A O 1
ATOM 1571 N N . LYS A 1 202 ? -5.564 -4.938 24.203 1.00 94.62 202 LYS A N 1
ATOM 1572 C CA . LYS A 1 202 ? -6.940 -5.379 24.476 1.00 94.62 202 LYS A CA 1
ATOM 1573 C C . LYS A 1 202 ? -7.953 -4.769 23.509 1.00 94.62 202 LYS A C 1
ATOM 1575 O O . LYS A 1 202 ? -8.903 -5.439 23.133 1.00 94.62 202 LYS A O 1
ATOM 1580 N N . PHE A 1 203 ? -7.767 -3.508 23.121 1.00 96.12 203 PHE A N 1
ATOM 1581 C CA . PHE A 1 203 ? -8.604 -2.858 22.116 1.00 96.12 203 PHE A CA 1
ATOM 1582 C C . PHE A 1 203 ? -8.536 -3.572 20.771 1.00 96.12 203 PHE A C 1
ATOM 1584 O O . PHE A 1 203 ? -9.580 -3.919 20.225 1.00 96.12 203 PHE A O 1
ATOM 1591 N N . VAL A 1 204 ? -7.327 -3.841 20.277 1.00 95.56 204 VAL A N 1
ATOM 1592 C CA . VAL A 1 204 ? -7.133 -4.564 19.017 1.00 95.56 204 VAL A CA 1
ATOM 1593 C C . VAL A 1 204 ? -7.728 -5.972 19.088 1.00 95.56 204 VAL A C 1
ATOM 1595 O O . VAL A 1 204 ? -8.381 -6.394 18.142 1.00 95.56 204 VAL A O 1
ATOM 1598 N N . ASP A 1 205 ? -7.593 -6.670 20.216 1.00 95.00 205 ASP A N 1
ATOM 1599 C CA . ASP A 1 205 ? -8.165 -8.013 20.399 1.00 95.00 205 ASP A CA 1
ATOM 1600 C C . ASP A 1 205 ? -9.704 -8.038 20.434 1.00 95.00 205 ASP A C 1
ATOM 1602 O O . ASP A 1 205 ? -10.306 -9.069 20.144 1.00 95.00 205 ASP A O 1
ATOM 1606 N N . LEU A 1 206 ? -10.353 -6.920 20.773 1.00 95.56 206 LEU A N 1
ATOM 1607 C CA . LEU A 1 206 ? -11.815 -6.785 20.766 1.00 95.56 206 LEU A CA 1
ATOM 1608 C C . LEU A 1 206 ? -12.382 -6.338 19.407 1.00 95.56 206 LEU A C 1
ATOM 1610 O O . LEU A 1 206 ? -13.602 -6.310 19.249 1.00 95.56 206 LEU A O 1
ATOM 1614 N N . CYS A 1 207 ? -11.530 -5.960 18.451 1.00 96.12 207 CYS A N 1
ATOM 1615 C CA . CYS A 1 207 ? -11.936 -5.537 17.111 1.00 96.12 207 CYS A CA 1
ATOM 1616 C C . CYS A 1 207 ? -12.176 -6.765 16.216 1.00 96.12 207 CYS A C 1
ATOM 1618 O O . CYS A 1 207 ? -11.265 -7.260 15.549 1.00 96.12 207 CYS A O 1
ATOM 1620 N N . ASP A 1 208 ? -13.413 -7.257 16.213 1.00 94.25 208 ASP A N 1
ATOM 1621 C CA . ASP A 1 208 ? -13.858 -8.471 15.511 1.00 94.25 208 ASP A CA 1
ATOM 1622 C C . ASP A 1 208 ? -14.459 -8.215 14.114 1.00 94.25 208 ASP A C 1
ATOM 1624 O O . ASP A 1 208 ? -14.748 -9.157 13.379 1.00 94.25 208 ASP A O 1
ATOM 1628 N N . GLY A 1 209 ? -14.642 -6.950 13.732 1.00 94.56 209 GLY A N 1
ATOM 1629 C CA . GLY A 1 209 ? -15.303 -6.540 12.494 1.00 94.56 209 GLY A CA 1
ATOM 1630 C C . GLY A 1 209 ? -16.834 -6.535 12.549 1.00 94.56 209 GLY A C 1
ATOM 1631 O O . GLY A 1 209 ? -17.454 -6.202 11.546 1.00 94.56 209 GLY A O 1
ATOM 1632 N N . ALA A 1 210 ? -17.445 -6.874 13.687 1.00 94.62 210 ALA A N 1
ATOM 1633 C CA . ALA A 1 210 ? -18.899 -6.939 13.862 1.00 94.62 210 ALA A CA 1
ATOM 1634 C C . ALA A 1 210 ? -19.415 -6.015 14.974 1.00 94.62 210 ALA A C 1
ATOM 1636 O O . ALA A 1 210 ? -20.544 -5.536 14.906 1.00 94.62 210 ALA A O 1
ATOM 1637 N N . THR A 1 211 ? -18.601 -5.740 15.993 1.00 95.19 211 THR A N 1
ATOM 1638 C CA . THR A 1 211 ? -18.960 -4.849 17.098 1.00 95.19 211 THR A CA 1
ATOM 1639 C C . THR A 1 211 ? -18.641 -3.386 16.741 1.00 95.19 211 THR A C 1
ATOM 1641 O O . THR A 1 211 ? -17.511 -3.100 16.331 1.00 95.19 211 THR A O 1
ATOM 1644 N N . PRO A 1 212 ? -19.578 -2.434 16.932 1.00 96.25 212 PRO A N 1
ATOM 1645 C CA . PRO A 1 212 ? -19.317 -1.013 16.713 1.00 96.25 212 PRO A CA 1
ATOM 1646 C C . PRO A 1 212 ? -18.183 -0.477 17.593 1.00 96.25 212 PRO A C 1
ATOM 1648 O O . PRO A 1 212 ? -18.055 -0.851 18.765 1.00 96.25 212 PRO A O 1
ATOM 1651 N N . LEU A 1 213 ? -17.395 0.462 17.059 1.00 95.75 213 LEU A N 1
ATOM 1652 C CA . LEU A 1 213 ? -16.270 1.083 17.763 1.00 95.75 213 LEU A CA 1
ATOM 1653 C C . LEU A 1 213 ? -16.670 1.620 19.145 1.00 95.75 213 LEU A C 1
ATOM 1655 O O . LEU A 1 213 ? -15.938 1.429 20.115 1.00 95.75 213 LEU A O 1
ATOM 1659 N N . GLU A 1 214 ? -17.825 2.274 19.265 1.00 96.38 214 GLU A N 1
ATOM 1660 C CA . GLU A 1 214 ? -18.283 2.827 20.544 1.00 96.38 214 GLU A CA 1
ATOM 1661 C C . GLU A 1 214 ? -18.505 1.769 21.632 1.00 96.38 214 GLU A C 1
ATOM 1663 O O . GLU A 1 214 ? -18.176 2.008 22.798 1.00 96.38 214 GLU A O 1
ATOM 1668 N N . ASP A 1 215 ? -18.996 0.588 21.263 1.00 95.81 215 ASP A N 1
ATOM 1669 C CA . ASP A 1 215 ? -19.263 -0.499 22.200 1.00 95.81 215 ASP A CA 1
ATOM 1670 C C . ASP A 1 215 ? -17.970 -1.218 22.592 1.00 95.81 215 ASP A C 1
ATOM 1672 O O . ASP A 1 215 ? -17.782 -1.560 23.765 1.00 95.81 215 ASP A O 1
ATOM 1676 N N . VAL A 1 216 ? -17.032 -1.380 21.650 1.00 95.06 216 VAL A N 1
ATOM 1677 C CA . VAL A 1 216 ? -15.673 -1.865 21.946 1.00 95.06 216 VAL A CA 1
ATOM 1678 C C . VAL A 1 216 ? -14.982 -0.934 22.944 1.00 95.06 216 VAL A C 1
ATOM 1680 O O . VAL A 1 216 ? -14.443 -1.381 23.958 1.00 95.06 216 VAL A O 1
ATOM 1683 N N . VAL A 1 217 ? -15.041 0.376 22.701 1.00 95.00 217 VAL A N 1
ATOM 1684 C CA . VAL A 1 217 ? -14.459 1.399 23.580 1.00 95.00 217 VAL A CA 1
ATOM 1685 C C . VAL A 1 217 ? -15.101 1.381 24.965 1.00 95.00 217 VAL A C 1
ATOM 1687 O O . VAL A 1 217 ? -14.393 1.468 25.973 1.00 95.00 217 VAL A O 1
ATOM 1690 N N . ARG A 1 218 ? -16.429 1.228 25.034 1.00 94.12 218 ARG A N 1
ATOM 1691 C CA . ARG A 1 218 ? -17.170 1.164 26.300 1.00 94.12 218 ARG A CA 1
ATOM 1692 C C . ARG A 1 218 ? -16.699 -0.000 27.171 1.00 94.12 218 ARG A C 1
ATOM 1694 O O . ARG A 1 218 ? -16.523 0.191 28.369 1.00 94.12 218 ARG A O 1
ATOM 1701 N N . LYS A 1 219 ? -16.404 -1.168 26.583 1.00 94.38 219 LYS A N 1
ATOM 1702 C CA . LYS A 1 219 ? -15.859 -2.338 27.310 1.00 94.38 219 LYS A CA 1
ATOM 1703 C C . LYS A 1 219 ? -14.500 -2.064 27.967 1.00 94.38 219 LYS A C 1
ATOM 1705 O O . LYS A 1 219 ? -14.160 -2.710 28.954 1.00 94.38 219 LYS A O 1
ATOM 1710 N N . LEU A 1 220 ? -13.725 -1.119 27.437 1.00 93.00 220 LEU A N 1
ATOM 1711 C CA . LEU A 1 220 ? -12.399 -0.762 27.950 1.00 93.00 220 LEU A CA 1
ATOM 1712 C C . LEU A 1 220 ? -12.423 0.378 28.974 1.00 93.00 220 LEU A C 1
ATOM 1714 O O . LEU A 1 220 ? -11.381 0.672 29.555 1.00 93.00 220 LEU A O 1
ATOM 1718 N N . ASN A 1 221 ? -13.583 1.005 29.207 1.00 91.94 221 ASN A N 1
ATOM 1719 C CA . ASN A 1 221 ? -13.741 2.165 30.092 1.00 91.94 221 ASN A CA 1
ATOM 1720 C C . ASN A 1 221 ? -12.795 3.330 29.744 1.00 91.94 221 ASN A C 1
ATOM 1722 O O . ASN A 1 221 ? -12.214 3.965 30.625 1.00 91.94 221 ASN A O 1
ATOM 1726 N N . VAL A 1 222 ? -12.635 3.617 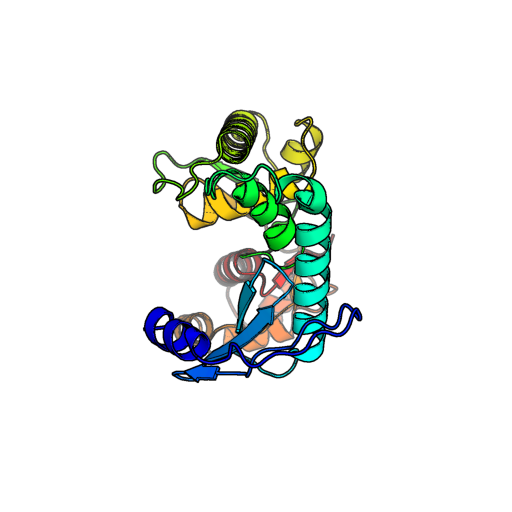28.449 1.00 91.38 222 VAL A N 1
ATOM 1727 C CA . VAL A 1 222 ? -11.804 4.722 27.942 1.00 91.38 222 VAL A CA 1
ATOM 1728 C C . VAL A 1 222 ? -12.625 5.725 27.132 1.00 91.38 222 VAL A C 1
ATOM 1730 O O . VAL A 1 222 ? -13.737 5.449 26.692 1.00 91.38 222 VAL A O 1
ATOM 1733 N N . SER A 1 223 ? -12.064 6.917 26.930 1.00 93.25 223 SER A N 1
ATOM 1734 C CA . SER A 1 223 ? -12.685 7.981 26.137 1.00 93.25 223 SER A CA 1
ATOM 1735 C C . SER A 1 223 ? -12.743 7.616 24.647 1.00 93.25 223 SER A C 1
ATOM 1737 O O . SER A 1 223 ? -11.711 7.308 24.047 1.00 93.25 223 SER A O 1
ATOM 1739 N N . LEU A 1 224 ? -13.930 7.715 24.033 1.00 92.75 224 LEU A N 1
ATOM 1740 C CA . LEU A 1 224 ? -14.126 7.482 22.596 1.00 92.75 224 LEU A CA 1
ATOM 1741 C C . LEU A 1 224 ? -13.284 8.419 21.716 1.00 92.75 224 LEU A C 1
ATOM 1743 O O . LEU A 1 224 ? -12.611 7.905 20.828 1.00 92.75 224 LEU A O 1
ATOM 1747 N N . PRO A 1 225 ? -13.219 9.745 21.953 1.00 93.75 225 PRO A N 1
ATOM 1748 C CA . PRO A 1 225 ? -12.297 10.613 21.221 1.00 93.75 225 PRO A CA 1
ATOM 1749 C C . PRO A 1 225 ? -10.831 10.159 21.277 1.00 93.75 225 PRO A C 1
ATOM 1751 O O . PRO A 1 225 ? -10.153 10.140 20.250 1.00 93.75 225 PRO A O 1
ATOM 1754 N N . ALA A 1 226 ? -10.350 9.756 22.458 1.00 91.56 226 ALA A N 1
ATOM 1755 C CA . ALA A 1 226 ? -8.972 9.302 22.625 1.00 91.56 226 ALA A CA 1
ATOM 1756 C C . ALA A 1 226 ? -8.729 7.972 21.899 1.00 91.56 226 ALA A C 1
ATOM 1758 O O . ALA A 1 226 ? -7.750 7.839 21.166 1.00 91.56 226 ALA A O 1
ATOM 1759 N N . MET A 1 227 ? -9.640 7.005 22.045 1.00 94.00 227 MET A N 1
ATOM 1760 C CA . MET A 1 227 ? -9.487 5.708 21.391 1.00 94.00 227 MET A CA 1
ATOM 1761 C C . MET A 1 227 ? -9.699 5.790 19.881 1.00 94.00 227 MET A C 1
ATOM 1763 O O . MET A 1 227 ? -9.018 5.093 19.144 1.00 94.00 227 MET A O 1
ATOM 1767 N N . LYS A 1 228 ? -10.546 6.699 19.390 1.00 94.38 228 LYS A N 1
ATOM 1768 C CA . LYS A 1 228 ? -10.674 6.987 17.956 1.00 94.38 228 LYS A CA 1
ATOM 1769 C C . LYS A 1 228 ? -9.345 7.454 17.362 1.00 94.38 228 LYS A C 1
ATOM 1771 O O . LYS A 1 228 ? -8.970 6.981 16.296 1.00 94.38 228 LYS A O 1
ATOM 1776 N N . PHE A 1 229 ? -8.604 8.324 18.052 1.00 92.19 229 PHE A N 1
ATOM 1777 C CA . PHE A 1 229 ? -7.273 8.747 17.600 1.00 92.19 229 PHE A CA 1
ATOM 1778 C C . PHE A 1 229 ? -6.289 7.570 17.510 1.00 92.19 229 PHE A C 1
ATOM 1780 O O . PHE A 1 229 ? -5.565 7.437 16.522 1.00 92.19 229 PHE A O 1
ATOM 1787 N N . VAL A 1 230 ? -6.287 6.695 18.519 1.00 93.06 230 VAL A N 1
ATOM 1788 C CA . VAL A 1 230 ? -5.454 5.482 18.529 1.00 93.06 230 VAL A CA 1
ATOM 1789 C C . VAL A 1 230 ? -5.877 4.515 17.420 1.00 93.06 230 VAL A C 1
ATOM 1791 O O . VAL A 1 230 ? -5.027 4.043 16.673 1.00 93.06 230 VAL A O 1
ATOM 1794 N N . ALA A 1 231 ? -7.178 4.287 17.244 1.00 94.06 231 ALA A N 1
ATOM 1795 C CA . ALA A 1 231 ? -7.736 3.450 16.187 1.00 94.06 231 ALA A CA 1
ATOM 1796 C C . ALA A 1 231 ? -7.342 3.956 14.795 1.00 94.06 231 ALA A C 1
ATOM 1798 O O . ALA A 1 231 ? -6.897 3.169 13.969 1.00 94.06 231 ALA A O 1
ATOM 1799 N N . THR A 1 232 ? -7.406 5.269 14.547 1.00 93.12 232 THR A N 1
ATOM 1800 C CA . THR A 1 232 ? -6.939 5.863 13.286 1.00 93.12 232 THR A CA 1
ATOM 1801 C C . THR A 1 232 ? -5.466 5.556 13.030 1.00 93.12 232 THR A C 1
ATOM 1803 O O . THR A 1 232 ? -5.119 5.164 11.920 1.00 93.12 232 THR A O 1
ATOM 1806 N N . LYS A 1 233 ? -4.596 5.680 14.041 1.00 90.94 233 LYS A N 1
ATOM 1807 C CA . LYS A 1 233 ? -3.179 5.310 13.896 1.00 90.94 233 LYS A CA 1
ATOM 1808 C C . LYS A 1 233 ? -2.993 3.824 13.598 1.00 90.94 233 LYS A C 1
ATOM 1810 O O . LYS A 1 233 ? -2.191 3.483 12.739 1.00 90.94 233 LYS A O 1
ATOM 1815 N N . LEU A 1 234 ? -3.731 2.956 14.287 1.00 92.62 234 LEU A N 1
ATOM 1816 C CA . LEU A 1 234 ? -3.665 1.508 14.085 1.00 92.62 234 LEU A CA 1
ATOM 1817 C C . LEU A 1 234 ? -4.137 1.102 12.684 1.00 92.62 234 LEU A C 1
ATOM 1819 O O . LEU A 1 234 ? -3.511 0.243 12.072 1.00 92.62 234 LEU A O 1
ATOM 1823 N N . VAL A 1 235 ? -5.178 1.753 12.157 1.00 92.56 235 VAL A N 1
ATOM 1824 C CA . VAL A 1 235 ? -5.643 1.548 10.776 1.00 92.56 235 VAL A CA 1
ATOM 1825 C C . VAL A 1 235 ? -4.591 2.014 9.770 1.00 92.56 235 VAL A C 1
ATOM 1827 O O . VAL A 1 235 ? -4.207 1.269 8.874 1.00 92.56 235 VAL A O 1
ATOM 1830 N N . LEU A 1 236 ? -4.039 3.215 9.959 1.00 89.62 236 LEU A N 1
ATOM 1831 C CA . LEU A 1 236 ? -2.977 3.751 9.099 1.00 89.62 236 LEU A CA 1
ATOM 1832 C C . LEU A 1 236 ? -1.676 2.933 9.140 1.00 89.62 236 LEU A C 1
ATOM 1834 O O . LEU A 1 236 ? -0.883 2.996 8.203 1.00 89.62 236 LEU A O 1
ATOM 1838 N N . ASN A 1 237 ? -1.444 2.180 10.215 1.00 87.50 237 ASN A N 1
ATOM 1839 C CA . ASN A 1 237 ? -0.313 1.265 10.350 1.00 87.50 237 ASN A CA 1
ATOM 1840 C C . ASN A 1 237 ? -0.640 -0.172 9.909 1.00 87.50 237 ASN A C 1
ATOM 1842 O O . ASN A 1 237 ? 0.221 -1.035 10.027 1.00 87.50 237 ASN A O 1
ATOM 1846 N N . GLY A 1 238 ? -1.854 -0.443 9.417 1.00 86.56 238 GLY A N 1
ATOM 1847 C CA . GLY A 1 238 ? -2.260 -1.770 8.944 1.00 86.56 238 GLY A CA 1
ATOM 1848 C C . GLY A 1 238 ? -2.501 -2.806 10.048 1.00 86.56 238 GLY A C 1
ATOM 1849 O O . GLY A 1 238 ? -2.638 -3.987 9.754 1.00 86.56 238 GLY A O 1
ATOM 1850 N N . VAL A 1 239 ? -2.566 -2.391 11.317 1.00 90.56 239 VAL A N 1
ATOM 1851 C CA . VAL A 1 239 ? -2.876 -3.287 12.448 1.00 90.56 239 VAL A CA 1
ATOM 1852 C C . VAL A 1 239 ? -4.375 -3.597 12.502 1.00 90.56 239 VAL A C 1
ATOM 1854 O O . VAL A 1 239 ? -4.779 -4.701 12.876 1.00 90.56 239 VAL A O 1
ATOM 1857 N N . LEU A 1 240 ? -5.193 -2.615 12.124 1.00 92.88 240 LEU A N 1
ATOM 1858 C CA . LEU A 1 240 ? -6.644 -2.717 12.008 1.00 92.88 240 LEU A CA 1
ATOM 1859 C C . LEU A 1 240 ? -7.078 -2.366 10.586 1.00 92.88 240 LEU A C 1
ATOM 1861 O O . LEU A 1 240 ? -6.417 -1.591 9.899 1.00 92.88 240 LEU A O 1
ATOM 1865 N N . GLU A 1 241 ? -8.243 -2.849 10.189 1.00 91.94 241 GLU A N 1
ATOM 1866 C CA . GLU A 1 241 ? -8.947 -2.373 8.998 1.00 91.94 241 GLU A CA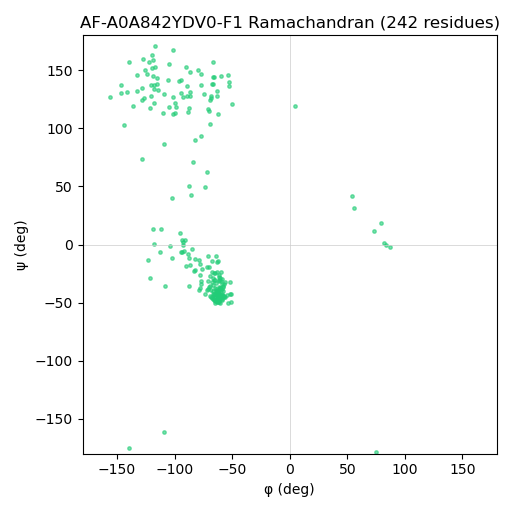 1
ATOM 1867 C C . GLU A 1 241 ? -10.382 -1.979 9.331 1.00 91.94 241 GLU A C 1
ATOM 1869 O O . GLU A 1 241 ? -10.943 -2.414 10.340 1.00 91.94 241 GLU A O 1
ATOM 1874 N N . ILE A 1 242 ? -10.970 -1.154 8.467 1.00 91.19 242 ILE A N 1
ATOM 1875 C CA . ILE A 1 242 ? -12.387 -0.801 8.529 1.00 91.19 242 ILE A CA 1
ATOM 1876 C C . ILE A 1 242 ? -13.163 -1.826 7.713 1.00 91.19 242 ILE A C 1
ATOM 1878 O O . ILE A 1 242 ? -12.846 -2.057 6.548 1.00 91.19 242 ILE A O 1
ATOM 1882 N N . VAL A 1 243 ? -14.186 -2.412 8.326 1.00 88.94 243 VAL A N 1
ATOM 1883 C CA . VAL A 1 243 ? -15.138 -3.291 7.649 1.00 88.94 243 VAL A CA 1
ATOM 1884 C C . VAL A 1 243 ? -16.322 -2.445 7.184 1.00 88.94 243 VAL A C 1
ATOM 1886 O O . VAL A 1 243 ? -16.878 -1.680 7.978 1.00 88.94 243 VAL A O 1
ATOM 1889 N N . ALA A 1 244 ? -16.644 -2.554 5.893 1.00 70.25 244 ALA A N 1
ATOM 1890 C CA . ALA A 1 244 ? -17.794 -1.903 5.267 1.00 70.25 244 ALA A CA 1
ATOM 1891 C C . ALA A 1 244 ? -19.118 -2.5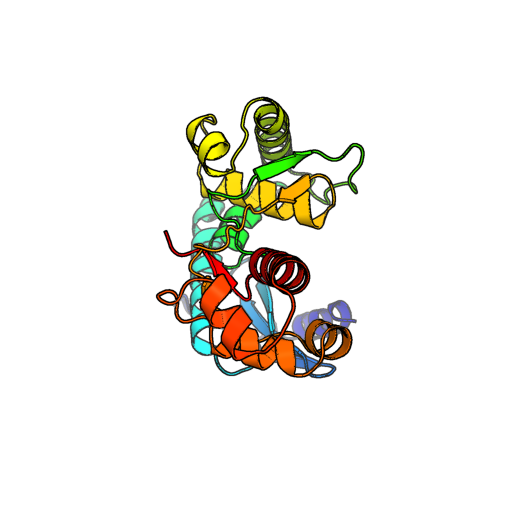69 5.662 1.00 70.25 244 ALA A C 1
ATOM 1893 O O . ALA A 1 244 ? -19.137 -3.817 5.777 1.00 70.25 244 ALA A O 1
#

Solvent-accessible surface area (backbone atoms only — not comparable to full-atom values): 14366 Å² total; per-residue (Å²): 109,75,65,64,62,54,56,65,56,76,75,69,84,71,86,77,94,65,102,61,97,69,64,64,70,45,74,75,45,81,55,98,76,32,39,32,44,32,44,35,57,97,89,50,75,50,77,48,78,38,79,63,74,91,52,48,71,63,51,50,51,52,52,52,53,50,47,52,50,51,50,62,76,47,61,82,42,69,91,72,62,84,77,70,62,40,80,57,53,60,54,52,27,62,46,33,59,79,58,49,94,51,73,79,58,48,79,28,28,59,40,81,47,98,64,51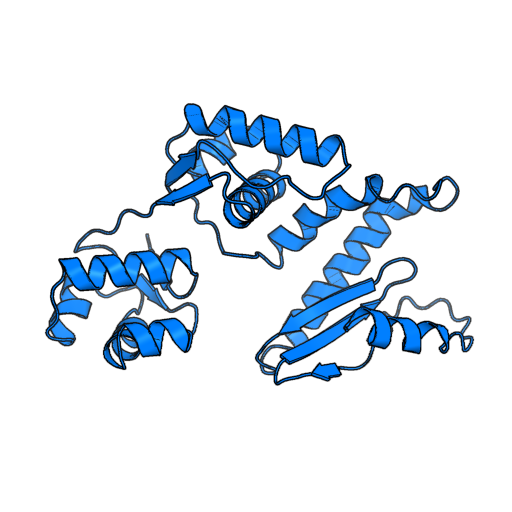,54,86,74,99,70,81,25,66,66,52,51,48,52,43,51,53,54,58,64,43,45,83,80,26,65,26,44,50,46,41,56,72,73,47,102,56,60,62,44,50,54,54,26,42,52,47,51,33,38,78,37,41,33,30,48,78,45,73,90,81,57,61,76,35,17,33,25,56,70,53,74,82,52,70,67,61,38,68,76,61,33,73,62,52,54,56,50,48,74,58,27,74,40,75,56,34,40,50,59,52,34,56,77,69,77,53,59,58,76,63,49,50,55,52,49,47,52,34,34,69,66,43,26,28,43,80,49,131

Secondary structure (DSSP, 8-state):
-HHHHHHGGGG-------------PEEEEEETTEEEEEEE-SS-EEEEEES-GGGHHHHHHHHHHHHHHHHHHTTTTTTT--S-GGGGGGGHHHHHHHS-SS---TTPEEEE-S--PPP----HHHHHHHHHHHHHHTT-SBHHHHHHHSSS-HHHHHHHHHHHHHTTSEEEE----TT-EEEE-SPPPHHHHHHH-HHHHHHHHH-EEEEEHHHHHHHTT--HHHHHHHHHHHHHTTSEEEE-

Foldseek 3Di:
DVVVVVVVCVPPPDDDPDPDFDFPWDDWDDDPQKTWTWTDGPPDIDIDIDNDPPCVVVVVVLVVVLRVVLCVVCVPCPVPDPPDPLVSPVSVLVVCLSPNPADFDQQWFKFFDPDFADDPHPHPVLVVLLVLLLVCSVVDGTNVRSCVVDPDPNSSSRSSSSRCVVRVRIDIFDDADQQWQKAFDAADDPVLCVVPPCLVRQLNVLRHRPDGLNVSCVVSVDDSVVVVVSVRVCCRRVRMHTRD

pLDDT: mean 84.72, std 17.18, range [29.86, 96.56]

Nearest PDB structures (foldseek):
  8fw5-assembly1_B  TM=3.244E-01  e=5.943E-03  Homo sapiens
  1ifq-assembly1_A  TM=6.279E-01  e=1.036E+00  Mus musculus
  8yb5-assembly1_B  TM=4.758E-01  e=8.644E+00  Severe acute respiratory syndrome coronavirus 2
  8yax-assembly1_A  TM=1.349E-01  e=7.776E-01  Severe acute respiratory syndrome coronavirus 2
  8yax-assembly1_B  TM=1.327E-01  e=5.464E+00  Severe acute respiratory syndrome coronavirus 2